Protein AF-A0A0K0D3W1-F1 (afdb_monomer_lite)

Organism: Angiostrongylus cantonensis (NCBI:txid6313)

InterPro domains:
  IPR000494 Receptor L-domain [PF01030] (122-183)
  IPR036941 Receptor L-domain superfamily [G3DSA:3.80.20.20] (97-188)

Sequence (188 aa):
MHDIMKSKPRSIGNGHPRVEFHAFNQCSAPKPLTSLDDVVGCESVFGDIVLRGSTLLPPNKPLKPFNHIGCVVVKNSTVENIDFLSNMKAHMNPPWFCKNEKVCMGGIVIPDYISSTIAGYQCAIIKGDVIIENWKGNTRALQHLKSIRKIIGVLRVLNNLDLVNLDFLAGLQEIDAGTTEQRKQYTV

Secondary structure (DSSP, 8-state):
------------TTS--------TTEEEPPSS--BGGGGTT-SEEES-EEEEESPPBPPSSPPPPEEEES-EEEEEE-----GGGGGEEEEE--TTTSS--EEEEEEE--HHHIIIIIITTTEEEEEEEEEEES--S-HHHHGGGGG--EEES-EEEES-TT----GGGTT--EEE---HHHHTTS--

pLDDT: mean 82.8, std 15.65, range [36.44, 97.75]

Foldseek 3Di:
DDQDFDWDFDDDPPDDTDTDTDGPQEAEADVAQQEPQSNASHQEYEEEHEAEEEAYDYHPDDHAQHEYEAYDHYDNYPHPDPCVCVSDPYYDDDPPHYDPADEFEADEDDLCCLVVTQQVRLHAEYEEEHADAPDPDDCVSLLSCLSHAEYQAHYHHYHDPPCPDDVSNVNYNYYRNDDPVSNVVRDD

Structure (mmCIF, N/CA/C/O backbone):
data_AF-A0A0K0D3W1-F1
#
_entry.id   AF-A0A0K0D3W1-F1
#
loop_
_atom_site.group_PDB
_atom_site.id
_atom_site.type_symbol
_atom_site.label_atom_id
_atom_site.label_alt_id
_atom_site.l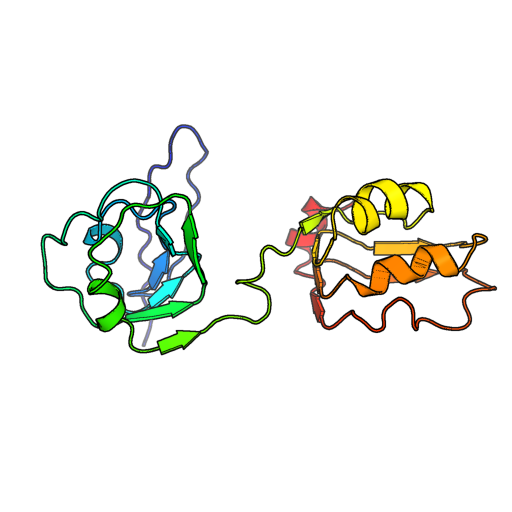abel_comp_id
_atom_site.label_asym_id
_atom_site.label_entity_id
_atom_site.label_seq_id
_atom_site.pdbx_PDB_ins_code
_atom_site.Cartn_x
_atom_site.Cartn_y
_atom_site.Cartn_z
_atom_site.occupancy
_atom_site.B_iso_or_equiv
_atom_site.auth_seq_id
_atom_site.auth_comp_id
_atom_site.auth_asym_id
_atom_site.auth_atom_id
_atom_site.pdbx_PDB_model_num
ATOM 1 N N . MET A 1 1 ? -33.192 -15.047 -0.079 1.00 40.16 1 MET A N 1
ATOM 2 C CA . MET A 1 1 ? -33.125 -13.972 0.932 1.00 40.16 1 MET A CA 1
ATOM 3 C C . MET A 1 1 ? -32.648 -12.728 0.203 1.00 40.16 1 MET A C 1
ATOM 5 O O . MET A 1 1 ? -31.569 -12.779 -0.364 1.00 40.16 1 MET A O 1
ATOM 9 N N . HIS A 1 2 ? -33.487 -11.701 0.077 1.00 43.31 2 HIS A N 1
ATOM 10 C CA . HIS A 1 2 ? -33.109 -10.440 -0.567 1.00 43.31 2 HIS A CA 1
ATOM 11 C C . HIS A 1 2 ? -32.625 -9.489 0.532 1.00 43.31 2 HIS A C 1
ATOM 13 O O . HIS A 1 2 ? -33.440 -9.028 1.329 1.00 43.31 2 HIS A O 1
ATOM 19 N N . ASP A 1 3 ? -31.318 -9.239 0.608 1.00 49.25 3 ASP A N 1
ATOM 20 C CA . ASP A 1 3 ? -30.763 -8.265 1.548 1.00 49.25 3 ASP A CA 1
ATOM 21 C C . ASP A 1 3 ? -31.088 -6.845 1.076 1.00 49.25 3 ASP A C 1
ATOM 23 O O . ASP A 1 3 ? -30.651 -6.387 0.020 1.00 49.25 3 ASP A O 1
ATOM 27 N N . ILE A 1 4 ? -31.906 -6.147 1.860 1.00 54.03 4 ILE A N 1
ATOM 28 C CA . ILE A 1 4 ? -32.355 -4.781 1.579 1.00 54.03 4 ILE A CA 1
ATOM 29 C C . ILE A 1 4 ? -31.235 -3.805 1.963 1.00 54.03 4 ILE A C 1
ATOM 31 O O . ILE A 1 4 ? -31.070 -3.477 3.132 1.00 54.03 4 ILE A O 1
ATOM 35 N N . MET A 1 5 ? -30.465 -3.292 1.005 1.00 44.44 5 MET A N 1
ATOM 36 C CA . MET A 1 5 ? -29.458 -2.264 1.302 1.00 44.44 5 MET A CA 1
ATOM 37 C C . MET A 1 5 ? -30.121 -1.010 1.905 1.00 44.44 5 MET A C 1
ATOM 39 O O . MET A 1 5 ? -30.977 -0.388 1.277 1.00 44.44 5 MET A O 1
ATOM 43 N N . LYS A 1 6 ? -29.732 -0.623 3.128 1.00 54.34 6 LYS A N 1
ATOM 44 C CA . LYS A 1 6 ? -30.178 0.621 3.780 1.00 54.34 6 LYS A CA 1
ATOM 45 C C . LYS A 1 6 ? -29.082 1.678 3.675 1.00 54.34 6 LYS A C 1
ATOM 47 O O . LYS A 1 6 ? -28.026 1.535 4.278 1.00 54.34 6 LYS A O 1
ATOM 52 N N . SER A 1 7 ? -29.346 2.769 2.962 1.00 48.06 7 SER A N 1
ATOM 53 C CA . SER A 1 7 ? -28.456 3.934 2.929 1.00 48.06 7 SER A CA 1
ATOM 54 C C . SER A 1 7 ? -28.680 4.814 4.162 1.00 48.06 7 SER A C 1
ATOM 56 O O . SER A 1 7 ? -29.806 5.257 4.400 1.00 48.06 7 SER A O 1
ATOM 58 N N . LYS A 1 8 ? -27.623 5.118 4.924 1.00 56.22 8 LYS A N 1
ATOM 59 C CA . LYS A 1 8 ? -27.659 6.136 5.986 1.00 56.22 8 LYS A CA 1
ATOM 60 C C . LYS A 1 8 ? -26.835 7.348 5.535 1.00 56.22 8 LYS A C 1
ATOM 62 O O . LYS A 1 8 ? -25.624 7.212 5.377 1.00 56.22 8 LYS A O 1
ATOM 67 N N . PRO A 1 9 ? -27.445 8.523 5.310 1.00 47.97 9 PRO A N 1
ATOM 68 C CA . PRO A 1 9 ? -26.688 9.714 4.947 1.00 47.97 9 PRO A CA 1
ATOM 69 C C . PRO A 1 9 ? -25.829 10.164 6.136 1.00 47.97 9 PRO A C 1
ATOM 71 O O . PRO A 1 9 ? -26.343 10.372 7.237 1.00 47.97 9 PRO A O 1
ATOM 74 N N . ARG A 1 10 ? -24.517 10.317 5.919 1.00 52.88 10 ARG A N 1
ATOM 75 C CA . ARG A 1 10 ? -23.593 10.930 6.884 1.00 52.88 10 ARG A CA 1
ATOM 76 C C . ARG A 1 10 ? -23.171 12.291 6.334 1.00 52.88 10 ARG A C 1
ATOM 78 O O . ARG A 1 10 ? -22.594 12.372 5.254 1.00 52.88 10 ARG A O 1
ATOM 85 N N . SER A 1 11 ? -23.490 13.356 7.065 1.00 42.88 11 SER A N 1
ATOM 86 C CA . SER A 1 11 ? -22.993 14.701 6.772 1.00 42.88 11 SER A CA 1
ATOM 87 C C . SER A 1 11 ? -21.549 14.791 7.257 1.00 42.88 11 SER A C 1
ATOM 89 O O . SER A 1 11 ? -21.293 14.756 8.459 1.00 42.88 11 SER A O 1
ATOM 91 N N . ILE A 1 12 ? -20.604 14.852 6.322 1.00 43.88 12 ILE A N 1
ATOM 92 C CA . ILE A 1 12 ? -19.213 15.222 6.591 1.00 43.88 12 ILE A CA 1
ATOM 93 C C . ILE A 1 12 ? -19.042 16.601 5.951 1.00 43.88 12 ILE A C 1
ATOM 95 O O . ILE A 1 12 ? -19.390 16.776 4.785 1.00 43.88 12 ILE A O 1
ATOM 99 N N . GLY A 1 13 ? -18.608 17.588 6.739 1.00 43.91 13 GLY A N 1
ATOM 100 C CA . GLY A 1 13 ? -18.667 19.017 6.408 1.00 43.91 13 GLY A CA 1
ATOM 101 C C . GLY A 1 13 ? -18.289 19.385 4.964 1.00 43.91 13 GLY A C 1
ATOM 102 O O . GLY A 1 13 ? -17.299 18.897 4.431 1.00 43.91 13 GLY A O 1
ATOM 103 N N . ASN A 1 14 ? -19.101 20.265 4.363 1.00 42.78 14 ASN A N 1
ATOM 104 C CA . ASN A 1 14 ? -18.910 20.983 3.090 1.00 42.78 14 ASN A CA 1
ATOM 105 C C . ASN A 1 14 ? -18.308 20.197 1.905 1.00 42.78 14 ASN A C 1
ATOM 107 O O . ASN A 1 14 ? -17.641 20.776 1.050 1.00 42.78 14 ASN A O 1
ATOM 111 N N . GLY A 1 15 ? -18.582 18.896 1.808 1.00 45.06 15 GLY A N 1
ATOM 112 C CA . GLY A 1 15 ? -18.260 18.066 0.647 1.00 45.06 15 GLY A CA 1
ATOM 113 C C . GLY A 1 15 ? -19.506 17.360 0.124 1.00 45.06 15 GLY A C 1
ATOM 114 O O . GLY A 1 15 ? -20.407 17.039 0.896 1.00 45.06 15 GLY A O 1
ATOM 115 N N . HIS A 1 16 ? -19.577 17.135 -1.192 1.00 36.44 16 HIS A N 1
ATOM 116 C CA . HIS A 1 16 ? -20.673 16.393 -1.823 1.00 36.44 16 HIS A CA 1
ATOM 117 C C . HIS A 1 16 ? -21.002 15.097 -1.056 1.00 36.44 16 HIS A C 1
ATOM 119 O O . HIS A 1 16 ? -20.075 14.361 -0.699 1.00 36.44 16 HIS A O 1
ATOM 125 N N . PRO A 1 17 ? -22.293 14.791 -0.821 1.00 42.69 17 PRO A N 1
ATOM 126 C CA . PRO A 1 17 ? -22.693 13.595 -0.094 1.00 42.69 17 PRO A CA 1
ATOM 127 C C . PRO A 1 17 ? -22.217 12.350 -0.847 1.00 42.69 17 PRO A C 1
ATOM 129 O O . PRO A 1 17 ? -22.712 12.027 -1.926 1.00 42.69 17 PRO A O 1
ATOM 132 N N . ARG A 1 18 ? -21.235 11.644 -0.281 1.00 44.69 18 ARG A N 1
ATOM 133 C CA . ARG A 1 18 ? -20.882 10.296 -0.729 1.00 44.69 18 ARG A CA 1
ATOM 134 C C . ARG A 1 18 ? -21.902 9.328 -0.146 1.00 44.69 18 ARG A C 1
ATOM 136 O O . ARG A 1 18 ? -22.064 9.249 1.069 1.00 44.69 18 ARG A O 1
ATOM 143 N N . VAL A 1 19 ? -22.589 8.600 -1.020 1.00 48.78 19 VAL A N 1
ATOM 144 C CA . VAL A 1 19 ? -23.423 7.465 -0.621 1.00 48.78 19 VAL A CA 1
ATOM 145 C C . VAL A 1 19 ? -22.482 6.292 -0.372 1.00 48.78 19 VAL A C 1
ATOM 147 O O . VAL A 1 19 ? -21.923 5.734 -1.313 1.00 48.78 19 VAL A O 1
ATOM 150 N N . GLU A 1 20 ? -22.252 5.954 0.893 1.00 55.09 20 GLU A N 1
ATOM 151 C CA . GLU A 1 20 ? -21.557 4.718 1.244 1.00 55.09 20 GLU A CA 1
ATOM 152 C C . GLU A 1 20 ? -22.576 3.574 1.277 1.00 55.09 20 GLU A C 1
ATOM 154 O O . GLU A 1 20 ? -23.553 3.612 2.030 1.00 55.09 20 GLU A O 1
ATOM 159 N N . PHE A 1 21 ? -22.362 2.566 0.432 1.00 49.97 21 PHE A N 1
ATOM 160 C CA . PHE A 1 21 ? -23.128 1.326 0.461 1.00 49.97 21 PHE A CA 1
ATOM 161 C C . PHE A 1 21 ? -22.446 0.370 1.433 1.00 49.97 21 PHE A C 1
ATOM 163 O O . PHE A 1 21 ? -21.379 -0.161 1.139 1.00 49.97 21 PHE A O 1
ATOM 170 N N . HIS A 1 22 ? -23.070 0.164 2.587 1.00 60.16 22 HIS A N 1
ATOM 171 C CA . HIS A 1 22 ? -22.639 -0.818 3.576 1.00 60.16 22 HIS A CA 1
ATOM 172 C C . HIS A 1 22 ? -23.643 -1.963 3.593 1.00 60.16 22 HIS A C 1
ATOM 174 O O . HIS A 1 22 ? -24.854 -1.721 3.561 1.00 60.16 22 HIS A O 1
ATOM 180 N N . ALA A 1 23 ? -23.167 -3.209 3.640 1.00 72.88 23 ALA A N 1
ATOM 181 C CA . ALA A 1 23 ? -24.067 -4.322 3.931 1.00 72.88 23 ALA A CA 1
ATOM 182 C C . ALA A 1 23 ? -24.662 -4.144 5.343 1.00 72.88 23 ALA A C 1
ATOM 184 O O . ALA A 1 23 ? -24.128 -3.389 6.164 1.00 72.88 23 ALA A O 1
ATOM 185 N N . PHE A 1 24 ? -25.783 -4.812 5.638 1.00 74.50 24 PHE A N 1
ATOM 186 C CA . PHE A 1 24 ? -26.394 -4.744 6.969 1.00 74.50 24 PHE A CA 1
ATOM 187 C C . PHE A 1 24 ? -25.345 -4.992 8.068 1.00 74.50 24 PHE A C 1
ATOM 189 O O . PHE A 1 24 ? -24.544 -5.917 7.974 1.00 74.50 24 PHE A O 1
ATOM 196 N N . ASN A 1 25 ? -25.356 -4.139 9.097 1.00 81.94 25 ASN A N 1
ATOM 197 C CA . ASN A 1 25 ? -24.464 -4.183 10.266 1.00 81.94 25 ASN A CA 1
ATOM 198 C C . ASN A 1 25 ? -22.967 -3.924 9.996 1.00 81.94 25 ASN A C 1
ATOM 200 O O . ASN A 1 25 ? -22.140 -4.154 10.884 1.00 81.94 25 ASN A O 1
ATOM 204 N N . GLN A 1 26 ? -22.608 -3.413 8.816 1.00 86.25 26 GLN A N 1
ATOM 205 C CA . GLN A 1 26 ? -21.262 -2.920 8.533 1.00 86.25 26 GLN A CA 1
ATOM 206 C C . GLN A 1 26 ? -21.169 -1.413 8.784 1.00 86.25 26 GLN A C 1
ATOM 208 O O . GLN A 1 26 ? -22.076 -0.651 8.445 1.00 86.25 26 GLN A O 1
ATOM 213 N N . CYS A 1 27 ? -20.063 -0.990 9.387 1.00 89.69 27 CYS A N 1
ATOM 214 C CA . CYS A 1 27 ? -19.816 0.398 9.748 1.00 89.69 27 CYS A CA 1
ATOM 215 C C . CYS A 1 27 ? -18.427 0.843 9.296 1.00 89.69 27 CYS A C 1
ATOM 217 O O . CYS A 1 27 ? -17.453 0.109 9.451 1.00 89.69 27 CYS A O 1
ATOM 219 N N . SER A 1 28 ? -18.311 2.080 8.819 1.00 86.69 28 SER A N 1
ATOM 220 C CA . SER A 1 28 ? -17.015 2.741 8.629 1.00 86.69 28 SER A CA 1
ATOM 221 C C . SER A 1 28 ? -16.459 3.218 9.973 1.00 86.69 28 SER A C 1
ATOM 223 O O . SER A 1 28 ? -17.153 3.921 10.715 1.00 86.69 28 SER A O 1
ATOM 225 N N . ALA A 1 29 ? -15.193 2.906 10.259 1.00 86.94 29 ALA A N 1
ATOM 226 C CA . ALA A 1 29 ? -14.469 3.435 11.407 1.00 86.94 29 ALA A CA 1
ATOM 227 C C . ALA A 1 29 ? -14.383 4.973 11.302 1.00 86.94 29 ALA A C 1
ATOM 229 O O . ALA A 1 29 ? -13.878 5.495 10.300 1.00 86.94 29 ALA A O 1
ATOM 230 N N . PRO A 1 30 ? -14.884 5.729 12.294 1.00 82.75 30 PRO A N 1
ATOM 231 C CA . PRO A 1 30 ? -14.744 7.182 12.312 1.00 82.75 30 PRO A CA 1
ATOM 232 C C . PRO A 1 30 ? -13.271 7.586 12.486 1.00 82.75 30 PRO A C 1
ATOM 234 O O . PRO A 1 30 ? -12.494 6.915 13.168 1.00 82.75 30 PRO A O 1
ATOM 237 N N . LYS A 1 31 ? -12.881 8.706 11.867 1.00 80.38 31 LYS A N 1
ATOM 238 C CA . LYS A 1 31 ? -11.504 9.217 11.891 1.00 80.38 31 LYS A CA 1
ATOM 239 C C . LYS A 1 31 ? -11.468 10.690 12.335 1.00 80.38 31 LYS A C 1
ATOM 241 O O . LYS A 1 31 ? -11.921 11.537 11.566 1.00 80.38 31 LYS A O 1
ATOM 246 N N . PRO A 1 32 ? -10.863 11.024 13.495 1.00 82.88 32 PRO A N 1
ATOM 247 C CA . PRO A 1 32 ? -10.450 10.110 14.569 1.00 82.88 32 PRO A CA 1
ATOM 248 C C . PRO A 1 32 ? -11.662 9.507 15.301 1.00 82.88 32 PRO A C 1
ATOM 250 O O . PRO A 1 32 ? -12.748 10.081 15.268 1.00 82.88 32 PRO A O 1
ATOM 253 N N . LEU A 1 33 ? -11.472 8.371 15.975 1.00 87.06 33 LEU A N 1
ATOM 254 C CA . LEU A 1 33 ? -12.491 7.811 16.863 1.00 87.06 33 LEU A CA 1
ATOM 255 C C . LEU A 1 33 ? -12.520 8.664 18.136 1.00 87.06 33 LEU A C 1
ATOM 257 O O . LEU A 1 33 ? -11.563 8.651 18.907 1.00 87.06 33 LEU A O 1
ATOM 261 N N . THR A 1 34 ? -13.590 9.436 18.324 1.00 84.62 34 THR A N 1
ATOM 262 C CA . THR A 1 34 ? -13.777 10.306 19.500 1.00 84.62 34 THR A CA 1
ATOM 263 C C . THR A 1 34 ? -14.835 9.774 20.465 1.00 84.62 34 THR A C 1
ATOM 265 O O . THR A 1 34 ? -14.790 10.087 21.653 1.00 84.62 34 THR A O 1
ATOM 268 N N . SER A 1 35 ? -15.762 8.944 19.979 1.00 89.00 35 SER A N 1
ATOM 269 C CA . SER A 1 35 ? -16.818 8.314 20.772 1.00 89.00 35 SER A CA 1
ATOM 270 C C . SER A 1 35 ? -17.020 6.862 20.359 1.00 89.00 35 SER A C 1
ATOM 272 O O . SER A 1 35 ? -17.028 6.538 19.172 1.00 89.00 35 SER A O 1
ATOM 274 N N . LEU A 1 36 ? -17.238 5.986 21.340 1.00 89.88 36 LEU A N 1
ATOM 275 C CA . LEU A 1 36 ? -17.574 4.584 21.090 1.00 89.88 36 LEU A CA 1
ATOM 276 C C . LEU A 1 36 ? -19.012 4.391 20.589 1.00 89.88 36 LEU A C 1
ATOM 278 O O . LEU A 1 36 ? -19.332 3.326 20.064 1.00 89.88 36 LEU A O 1
ATOM 282 N N . ASP A 1 37 ? -19.855 5.424 20.654 1.00 90.56 37 ASP A N 1
ATOM 283 C CA . ASP A 1 37 ? -21.209 5.388 20.088 1.00 90.56 37 ASP A CA 1
ATOM 284 C C . ASP A 1 37 ? -21.211 5.171 18.568 1.00 90.56 37 ASP A C 1
ATOM 286 O O . ASP A 1 37 ? -22.156 4.598 18.026 1.00 90.56 37 ASP A O 1
ATOM 290 N N . ASP A 1 38 ? -20.137 5.568 17.879 1.00 86.50 38 ASP A N 1
ATOM 291 C CA . ASP A 1 38 ? -19.989 5.384 16.433 1.00 86.50 38 ASP A CA 1
ATOM 292 C C . ASP A 1 38 ? -19.869 3.911 16.012 1.00 86.50 38 ASP A C 1
ATOM 294 O O . ASP A 1 38 ? -20.093 3.590 14.844 1.00 86.50 38 ASP A O 1
ATOM 298 N N . VAL A 1 39 ? -19.517 3.018 16.942 1.00 90.25 39 VAL A N 1
ATOM 299 C CA . VAL A 1 39 ? -19.381 1.574 16.693 1.00 90.25 39 VAL A CA 1
ATOM 300 C C . VAL A 1 39 ? -20.473 0.746 17.384 1.00 90.25 39 VAL A C 1
ATOM 302 O O . VAL A 1 39 ? -20.494 -0.483 17.280 1.00 90.25 39 VAL A O 1
ATOM 305 N N . VAL A 1 40 ? -21.428 1.396 18.061 1.00 91.81 40 VAL A N 1
ATOM 306 C CA . VAL A 1 40 ? -22.552 0.712 18.712 1.00 91.81 40 VAL A CA 1
ATOM 307 C C . VAL A 1 40 ? -23.449 0.051 17.664 1.00 91.81 40 VAL A C 1
ATOM 309 O O . VAL A 1 40 ? -24.027 0.699 16.793 1.00 91.81 40 VAL A O 1
ATOM 312 N N . GLY A 1 41 ? -23.620 -1.267 17.799 1.00 91.06 41 GLY A N 1
ATOM 313 C CA . GLY A 1 41 ? -24.485 -2.076 16.935 1.00 91.06 41 GLY A CA 1
ATOM 314 C C . GLY A 1 41 ? -23.821 -2.593 15.657 1.00 91.06 41 GLY A C 1
ATOM 315 O O . GLY A 1 41 ? -24.474 -3.320 14.913 1.00 91.06 41 GLY A O 1
ATOM 316 N N . CYS A 1 42 ? -22.549 -2.268 15.424 1.00 92.88 42 CYS A N 1
ATOM 317 C CA . CYS A 1 42 ? -21.782 -2.776 14.292 1.00 92.88 42 CYS A CA 1
ATOM 318 C C . CYS A 1 42 ? -21.371 -4.233 14.531 1.00 92.88 42 CYS A C 1
ATOM 320 O O . CYS A 1 42 ? -20.863 -4.573 15.596 1.00 92.88 42 CYS A O 1
ATOM 322 N N . GLU A 1 43 ? -21.562 -5.093 13.534 1.00 94.88 43 GLU A N 1
ATOM 323 C CA . GLU A 1 43 ? -21.006 -6.453 13.531 1.00 94.88 43 GLU A CA 1
ATOM 324 C C . GLU A 1 43 ? -19.635 -6.482 12.859 1.00 94.88 43 GLU A C 1
ATOM 326 O O . GLU A 1 43 ? -18.801 -7.328 13.178 1.00 94.88 43 GLU A O 1
ATOM 331 N N . SER A 1 44 ? -19.384 -5.558 11.929 1.00 93.25 44 SER A N 1
ATOM 332 C CA . SER A 1 44 ? -18.080 -5.368 11.294 1.00 93.25 44 SER A CA 1
ATOM 333 C C . SER A 1 44 ? -17.755 -3.885 11.143 1.00 93.25 44 SER A C 1
ATOM 335 O O . SER A 1 44 ? -18.596 -3.098 10.708 1.00 93.25 44 SER A O 1
ATOM 337 N N . VAL A 1 45 ? -16.529 -3.511 11.497 1.00 92.25 45 VAL A N 1
ATOM 338 C CA . VAL A 1 45 ? -15.999 -2.150 11.409 1.00 92.25 45 VAL A CA 1
ATOM 339 C C . VAL A 1 45 ? -14.867 -2.130 10.383 1.00 92.25 45 VAL A C 1
ATOM 341 O O . VAL A 1 45 ? -13.909 -2.894 10.501 1.00 92.25 45 VAL A O 1
ATOM 344 N N . PHE A 1 46 ? -14.978 -1.259 9.381 1.00 89.31 46 PHE A N 1
ATOM 345 C CA . PHE A 1 46 ? -14.038 -1.145 8.266 1.00 89.31 46 PHE A CA 1
ATOM 346 C C . PHE A 1 46 ? -13.256 0.165 8.311 1.00 89.31 46 PHE A C 1
ATOM 348 O O . PHE A 1 46 ? -13.829 1.238 8.497 1.00 89.31 46 PHE A O 1
ATOM 355 N N . GLY A 1 47 ? -11.957 0.089 8.038 1.00 84.88 47 GLY A N 1
ATOM 356 C CA . GLY A 1 47 ? -11.056 1.238 8.022 1.00 84.88 47 GLY A CA 1
ATOM 357 C C . GLY A 1 47 ? -10.332 1.444 9.350 1.00 84.88 47 GLY A C 1
ATOM 358 O O . GLY A 1 47 ? -10.550 0.719 10.311 1.00 84.88 47 GLY A O 1
ATOM 359 N N . ASP A 1 48 ? -9.429 2.425 9.394 1.00 86.75 48 ASP A N 1
ATOM 360 C CA . ASP A 1 48 ? -8.566 2.603 10.567 1.00 86.75 48 ASP A CA 1
ATOM 361 C C . ASP A 1 48 ? -9.304 3.235 11.742 1.00 86.75 48 ASP A C 1
ATOM 363 O O . ASP A 1 48 ? -9.827 4.348 11.633 1.00 86.75 48 ASP A O 1
ATOM 367 N N . ILE A 1 49 ? -9.226 2.576 12.891 1.00 88.94 49 ILE A N 1
ATOM 368 C CA . ILE A 1 49 ? -9.536 3.161 14.187 1.00 88.94 49 ILE A CA 1
ATOM 369 C C . ILE A 1 49 ? -8.335 4.009 14.604 1.00 88.94 49 ILE A C 1
ATOM 371 O O . ILE A 1 49 ? -7.306 3.494 15.040 1.00 88.94 49 ILE A O 1
ATOM 375 N N . VAL A 1 50 ? -8.454 5.327 14.452 1.00 87.62 50 VAL A N 1
ATOM 376 C CA . VAL A 1 50 ? -7.401 6.266 14.858 1.00 87.62 50 VAL A CA 1
ATOM 377 C C . VAL A 1 50 ? -7.721 6.827 16.238 1.00 87.62 50 VAL A C 1
ATOM 379 O O . VAL A 1 50 ? -8.638 7.637 16.373 1.00 87.62 50 VAL A O 1
ATOM 382 N N . LEU A 1 51 ? -6.934 6.435 17.239 1.00 88.56 51 LEU A N 1
ATOM 383 C CA . LEU A 1 51 ? -6.989 6.985 18.592 1.00 88.56 51 LEU A CA 1
ATOM 384 C C . LEU A 1 51 ? -6.051 8.191 18.673 1.00 88.56 51 LEU A C 1
ATOM 386 O O . LEU A 1 51 ? -4.837 8.058 18.490 1.00 88.56 51 LEU A O 1
ATOM 390 N N . ARG A 1 52 ? -6.614 9.381 18.904 1.00 84.75 52 ARG A N 1
ATOM 391 C CA . ARG A 1 52 ? -5.864 10.641 18.965 1.00 84.75 52 ARG A CA 1
ATOM 392 C C . ARG A 1 52 ? -6.412 11.541 20.066 1.00 84.75 52 ARG A C 1
ATOM 394 O O . ARG A 1 52 ? -7.617 11.739 20.139 1.00 84.75 52 ARG A O 1
ATOM 401 N N . GLY A 1 53 ? -5.520 12.159 20.840 1.00 85.12 53 GLY A N 1
ATOM 402 C CA . GLY A 1 53 ? -5.903 13.080 21.911 1.00 85.12 53 GLY A CA 1
ATOM 403 C C . GLY A 1 53 ? -6.323 12.361 23.195 1.00 85.12 53 GLY A C 1
ATOM 404 O O . GLY A 1 53 ? -5.695 11.370 23.575 1.00 85.12 53 GLY A O 1
ATOM 405 N N . SER A 1 54 ? -7.342 12.905 23.862 1.00 78.44 54 SER A N 1
ATOM 406 C CA . SER A 1 54 ? -7.835 12.473 25.175 1.00 78.44 54 SER A CA 1
ATOM 407 C C . SER A 1 54 ? -8.608 11.149 25.142 1.00 78.44 54 SER A C 1
ATOM 409 O O . SER A 1 54 ? -8.896 10.608 24.077 1.00 78.44 54 SER A O 1
ATOM 411 N N . THR A 1 55 ? -8.953 10.647 26.331 1.00 73.88 55 THR A N 1
ATOM 412 C CA . THR A 1 55 ? -9.714 9.412 26.562 1.00 73.88 55 THR A CA 1
ATOM 413 C C . THR A 1 55 ? -10.995 9.345 25.732 1.00 73.88 55 THR A C 1
ATOM 415 O O . THR A 1 55 ? -11.736 10.324 25.632 1.00 73.88 55 THR A O 1
ATOM 418 N N . LEU A 1 56 ? -11.253 8.170 25.151 1.00 82.31 56 LEU A N 1
ATOM 419 C CA . LEU A 1 56 ? -12.500 7.869 24.456 1.00 82.31 56 LEU A CA 1
ATOM 420 C C . LEU A 1 56 ? -13.677 7.993 25.420 1.00 82.31 56 LEU A C 1
ATOM 422 O O . LEU A 1 56 ? -13.629 7.462 26.531 1.00 82.31 56 LEU A O 1
ATOM 426 N N . LEU A 1 57 ? -14.748 8.650 24.982 1.00 83.25 57 LEU A N 1
ATOM 427 C CA . LEU A 1 57 ? -15.982 8.649 25.756 1.00 83.25 57 LEU A CA 1
ATOM 428 C C . LEU A 1 57 ? -16.553 7.221 25.803 1.00 83.25 57 LEU A C 1
ATOM 430 O O . LEU A 1 57 ? -16.610 6.560 24.755 1.00 83.25 57 LEU A O 1
ATOM 434 N N . PRO A 1 58 ? -16.967 6.734 26.989 1.00 83.19 58 PRO A N 1
ATOM 435 C CA . PRO A 1 58 ? -17.613 5.436 27.101 1.00 83.19 58 PRO A CA 1
ATOM 436 C C . PRO A 1 58 ? -18.905 5.436 26.273 1.00 83.19 58 PRO A C 1
ATOM 438 O O . PRO A 1 58 ? -19.550 6.480 26.139 1.00 83.19 58 PRO A O 1
ATOM 441 N N . PRO A 1 59 ? -19.298 4.287 25.706 1.00 88.06 59 PRO A N 1
ATOM 442 C CA . PRO A 1 59 ? -20.489 4.223 24.882 1.00 88.06 59 PRO A CA 1
ATOM 443 C C . PRO A 1 59 ? -21.737 4.360 25.761 1.00 88.06 59 PRO A C 1
ATOM 445 O O . PRO A 1 59 ? -21.790 3.864 26.887 1.00 88.06 59 PRO A O 1
ATOM 448 N N . ASN A 1 60 ? -22.784 4.976 25.222 1.00 89.12 60 ASN A N 1
ATOM 449 C CA . ASN A 1 60 ? -24.078 5.104 25.891 1.00 89.12 60 ASN A CA 1
ATOM 450 C C . ASN A 1 60 ? -24.833 3.764 26.008 1.00 89.12 60 ASN A C 1
ATOM 452 O O . ASN A 1 60 ? -25.827 3.662 26.730 1.00 89.12 60 ASN A O 1
ATOM 456 N N . LYS A 1 61 ? -24.366 2.735 25.291 1.00 91.19 61 LYS A N 1
ATOM 457 C CA . LYS A 1 61 ? -24.884 1.366 25.285 1.00 91.19 61 LYS A CA 1
ATOM 458 C C . LYS A 1 61 ? -23.725 0.369 25.267 1.00 91.19 61 LYS A C 1
ATOM 460 O O . LYS A 1 61 ? -22.692 0.666 24.672 1.00 91.19 61 LYS A O 1
ATOM 465 N N . PRO A 1 62 ? -23.893 -0.837 25.834 1.00 91.62 62 PRO A N 1
ATOM 466 C CA . PRO A 1 62 ? -22.879 -1.879 25.735 1.00 91.62 62 PRO A CA 1
ATOM 467 C C . PRO A 1 62 ? -22.499 -2.159 24.278 1.00 91.62 62 PRO A C 1
ATOM 469 O O . PRO A 1 62 ? -23.373 -2.308 23.415 1.00 91.62 62 PRO A O 1
ATOM 472 N N . LEU A 1 63 ? -21.197 -2.247 24.007 1.00 92.06 63 LEU A N 1
ATOM 473 C CA . LEU A 1 63 ? -20.710 -2.655 22.696 1.00 92.06 63 LEU A CA 1
ATOM 474 C C . LEU A 1 63 ? -21.032 -4.127 22.476 1.00 92.06 63 LEU A C 1
ATOM 476 O O . LEU A 1 63 ? -20.841 -4.968 23.352 1.00 92.06 63 LEU A O 1
ATOM 480 N N . LYS A 1 64 ? -21.537 -4.438 21.284 1.00 93.81 64 LYS A N 1
ATOM 481 C CA . LYS A 1 64 ? -21.627 -5.825 20.843 1.00 93.81 64 LYS A CA 1
ATOM 482 C C . LYS A 1 64 ? -20.251 -6.271 20.365 1.00 93.81 64 LYS A C 1
ATOM 484 O O . LYS A 1 64 ? -19.511 -5.443 19.839 1.00 93.81 64 LYS A O 1
ATOM 489 N N . PRO A 1 65 ? -19.928 -7.566 20.461 1.00 95.88 65 PRO A N 1
ATOM 490 C CA . PRO A 1 65 ? -18.701 -8.058 19.874 1.00 95.88 65 PRO A CA 1
ATOM 491 C C . PRO A 1 65 ? -18.698 -7.901 18.344 1.00 95.88 65 PRO A C 1
ATOM 493 O O . PRO A 1 65 ? -19.672 -8.301 17.699 1.00 95.88 65 PRO A O 1
ATOM 496 N N . PHE A 1 66 ? -17.611 -7.387 17.766 1.00 94.25 66 PHE A N 1
ATOM 497 C CA . PHE A 1 66 ? -17.522 -7.025 16.345 1.00 94.25 66 PHE A CA 1
ATOM 498 C C . PHE A 1 66 ? -16.215 -7.491 15.691 1.00 94.25 66 PHE A C 1
ATOM 500 O O . PHE A 1 66 ? -15.211 -7.718 16.363 1.00 94.25 66 PHE A O 1
ATOM 507 N N . ASN A 1 67 ? -16.222 -7.625 14.366 1.00 94.62 67 ASN A N 1
ATOM 508 C CA . ASN A 1 67 ? -15.017 -7.843 13.566 1.00 94.62 67 ASN A CA 1
ATOM 509 C C . ASN A 1 67 ? -14.434 -6.500 13.131 1.00 94.62 67 ASN A C 1
ATOM 511 O O . ASN A 1 67 ? -15.179 -5.583 12.793 1.00 94.62 67 ASN A O 1
ATOM 515 N N . HIS A 1 68 ? -13.116 -6.385 13.081 1.00 92.88 68 HIS A N 1
ATOM 516 C CA . HIS A 1 68 ? -12.450 -5.190 12.584 1.00 92.88 68 HIS A CA 1
ATOM 517 C C . HIS A 1 68 ? -11.543 -5.534 11.402 1.00 92.88 68 HIS A C 1
ATOM 519 O O . HIS A 1 68 ? -10.746 -6.472 11.471 1.00 92.88 68 HIS A O 1
ATOM 525 N N . ILE A 1 69 ? -11.698 -4.779 10.313 1.00 88.94 69 ILE A N 1
ATOM 526 C CA . ILE A 1 69 ? -10.906 -4.895 9.087 1.00 88.94 69 ILE A CA 1
ATOM 527 C C . ILE A 1 69 ? -10.268 -3.534 8.826 1.00 88.94 69 ILE A C 1
ATOM 529 O O . ILE A 1 69 ? -10.905 -2.611 8.314 1.00 88.94 69 ILE A O 1
ATOM 533 N N . GLY A 1 70 ? -9.001 -3.415 9.196 1.00 85.56 70 GLY A N 1
ATOM 534 C CA . GLY A 1 70 ? -8.285 -2.148 9.191 1.00 85.56 70 GLY A CA 1
ATOM 535 C C . GLY A 1 70 ? -7.300 -2.087 10.343 1.00 85.56 70 GLY A C 1
ATOM 536 O O . GLY A 1 70 ? -6.946 -3.109 10.930 1.00 85.56 70 GLY A O 1
ATOM 537 N N . CYS A 1 71 ? -6.854 -0.884 10.684 1.00 86.25 71 CYS A N 1
ATOM 538 C CA . CYS A 1 71 ? -5.747 -0.708 11.618 1.00 86.25 71 CYS A CA 1
ATOM 539 C C . CYS A 1 71 ? -6.177 0.039 12.857 1.00 86.25 71 CYS A C 1
ATOM 541 O O . CYS A 1 71 ? -6.872 1.046 12.776 1.00 86.25 71 CYS A O 1
ATOM 543 N N . VAL A 1 72 ? -5.707 -0.418 14.011 1.00 87.94 72 VAL A N 1
ATOM 544 C CA . VAL A 1 72 ? -5.797 0.371 15.236 1.00 87.94 72 VAL A CA 1
ATOM 545 C C . VAL A 1 72 ? -4.526 1.203 15.322 1.00 87.94 72 VAL A C 1
ATOM 547 O O . VAL A 1 72 ? -3.431 0.674 15.495 1.00 87.94 72 VAL A O 1
ATOM 550 N N . VAL A 1 73 ? -4.664 2.510 15.126 1.00 85.25 73 VAL A N 1
ATOM 551 C CA . VAL A 1 73 ? -3.547 3.448 15.033 1.00 85.25 73 VAL A CA 1
ATOM 552 C C . VAL A 1 73 ? -3.615 4.411 16.208 1.00 85.25 73 VAL A C 1
ATOM 554 O O . VAL A 1 73 ? -4.500 5.261 16.272 1.00 85.25 73 VAL A O 1
ATOM 557 N N . VAL A 1 74 ? -2.653 4.314 17.124 1.00 85.31 74 VAL A N 1
ATOM 558 C CA . VAL A 1 74 ? -2.543 5.210 18.283 1.00 85.31 74 VAL A CA 1
ATOM 559 C C . VAL A 1 74 ? -1.555 6.328 17.958 1.00 85.31 74 VAL A C 1
ATOM 561 O O . VAL A 1 74 ? -0.394 6.064 17.650 1.00 85.31 74 VAL A O 1
ATOM 564 N N . LYS A 1 75 ? -2.006 7.588 17.983 1.00 81.19 75 LYS A N 1
ATOM 565 C CA . LYS A 1 75 ? -1.177 8.766 17.667 1.00 81.19 75 LYS A CA 1
ATOM 566 C C . LYS A 1 75 ? -1.326 9.837 18.734 1.00 81.19 75 LYS A C 1
ATOM 568 O O . LYS A 1 75 ? -2.418 10.378 18.880 1.00 81.19 75 LYS A O 1
ATOM 573 N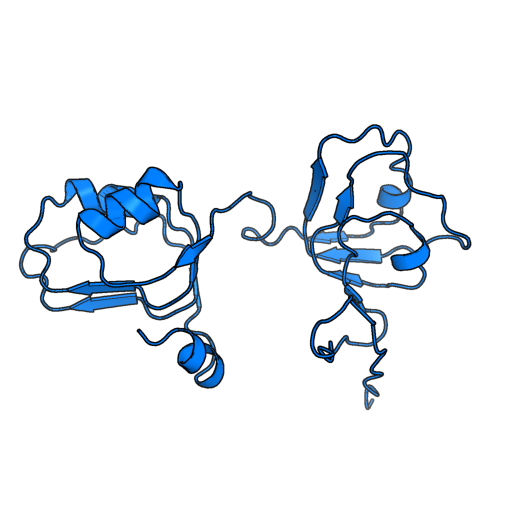 N . ASN A 1 76 ? -0.222 10.209 19.390 1.00 85.19 76 ASN A N 1
ATOM 574 C CA . ASN A 1 76 ? -0.159 11.304 20.372 1.00 85.19 76 ASN A CA 1
ATOM 575 C C . ASN A 1 76 ? -1.382 11.301 21.304 1.00 85.19 76 ASN A C 1
ATOM 577 O O . ASN A 1 76 ? -2.134 12.275 21.365 1.00 85.19 76 ASN A O 1
ATOM 581 N N . SER A 1 77 ? -1.649 10.149 21.914 1.00 82.88 77 SER A N 1
ATOM 582 C CA . SER A 1 77 ? -2.869 9.907 22.671 1.00 82.88 77 SER A CA 1
ATOM 583 C C . SER A 1 77 ? -2.546 9.677 24.139 1.00 82.88 77 SER A C 1
ATOM 585 O O . SER A 1 77 ? -1.534 9.060 24.460 1.00 82.88 77 SER A O 1
ATOM 587 N N . THR A 1 78 ? -3.426 10.171 25.005 1.00 85.62 78 THR A N 1
ATOM 588 C CA . THR A 1 78 ? -3.441 9.898 26.447 1.00 85.62 78 THR A CA 1
ATOM 589 C C . THR A 1 78 ? -4.623 8.997 26.812 1.00 85.62 78 THR A C 1
ATOM 591 O O . THR A 1 78 ? -5.127 9.067 27.926 1.00 85.62 78 THR A O 1
ATOM 594 N N . VAL A 1 79 ? -5.149 8.221 25.856 1.00 81.81 79 VAL A N 1
ATOM 595 C CA . VAL A 1 79 ? -6.263 7.300 26.107 1.00 81.81 79 VAL A CA 1
ATOM 596 C C . VAL A 1 79 ? -5.793 6.215 27.069 1.00 81.81 79 VAL A C 1
ATOM 598 O O . VAL A 1 79 ? -4.953 5.391 26.720 1.00 81.81 79 VAL A O 1
ATOM 601 N N . GLU A 1 80 ? -6.357 6.218 28.272 1.00 79.25 80 GLU A N 1
ATOM 602 C CA . GLU A 1 80 ? -6.056 5.224 29.309 1.00 79.25 80 GLU A CA 1
ATOM 603 C C . GLU A 1 80 ? -6.952 3.985 29.201 1.00 79.25 80 GLU A C 1
ATOM 605 O O . GLU A 1 80 ? -6.528 2.883 29.538 1.00 79.25 80 GLU A O 1
ATOM 610 N N . ASN A 1 81 ? -8.180 4.145 28.694 1.00 78.19 81 ASN A N 1
ATOM 611 C CA . ASN A 1 81 ? -9.139 3.053 28.562 1.00 78.19 81 ASN A CA 1
ATOM 612 C C . ASN A 1 81 ? -9.272 2.600 27.099 1.00 78.19 81 ASN A C 1
ATOM 614 O O . ASN A 1 81 ? -9.862 3.289 26.263 1.00 78.19 81 ASN A O 1
ATOM 618 N N . ILE A 1 82 ? -8.737 1.412 26.814 1.00 86.75 82 ILE A N 1
ATOM 619 C CA . ILE A 1 82 ? -8.864 0.703 25.533 1.00 86.75 82 ILE A CA 1
ATOM 620 C C . ILE A 1 82 ? -9.704 -0.576 25.666 1.00 86.75 82 ILE A C 1
ATOM 622 O O . ILE A 1 82 ? -9.654 -1.441 24.793 1.00 86.75 82 ILE A O 1
ATOM 626 N N . ASP A 1 83 ? -10.506 -0.697 26.728 1.00 86.75 83 ASP A N 1
ATOM 627 C CA . ASP A 1 83 ? -11.269 -1.911 27.049 1.00 86.75 83 ASP A CA 1
ATOM 628 C C . ASP A 1 83 ? -12.271 -2.262 25.955 1.00 86.75 83 ASP A C 1
ATOM 630 O O . ASP A 1 83 ? -12.627 -3.424 25.777 1.00 86.75 83 ASP A O 1
ATOM 634 N N . PHE A 1 84 ? -12.697 -1.286 25.154 1.00 87.50 84 PHE A N 1
ATOM 635 C CA . PHE A 1 84 ? -13.550 -1.544 24.000 1.00 87.50 84 PHE A CA 1
ATOM 636 C C . PHE A 1 84 ? -12.919 -2.535 23.008 1.00 87.50 84 PHE A C 1
ATOM 638 O O . PHE A 1 84 ? -13.656 -3.280 22.365 1.00 87.50 84 PHE A O 1
ATOM 645 N N . LEU A 1 85 ? -11.582 -2.605 22.922 1.00 89.06 85 LEU A N 1
ATOM 646 C CA . LEU A 1 85 ? -10.874 -3.577 22.083 1.00 89.06 85 LEU A CA 1
ATOM 647 C C . LEU A 1 85 ? -11.142 -5.022 22.519 1.00 89.06 85 LEU A C 1
ATOM 649 O O . LEU A 1 85 ? -11.074 -5.916 21.684 1.00 89.06 85 LEU A O 1
ATOM 653 N N . SER A 1 86 ? -11.531 -5.263 23.776 1.00 91.75 86 SER A N 1
ATOM 654 C CA . SER A 1 86 ? -11.966 -6.594 24.231 1.00 91.75 86 SER A CA 1
ATOM 655 C C . SER A 1 86 ? -13.250 -7.079 23.543 1.00 91.75 86 SER A C 1
ATOM 657 O O . SER A 1 86 ? -13.508 -8.278 23.491 1.00 91.75 86 SER A O 1
ATOM 659 N N . ASN A 1 87 ? -14.038 -6.167 22.959 1.00 93.19 87 ASN A N 1
ATOM 660 C CA . ASN A 1 87 ? -15.215 -6.507 22.156 1.00 93.19 87 ASN A CA 1
ATOM 661 C C . ASN A 1 87 ? -14.839 -6.880 20.709 1.00 93.19 87 ASN A C 1
ATOM 663 O O . ASN A 1 87 ? -15.702 -7.275 19.927 1.00 93.19 87 ASN A O 1
ATOM 667 N N . MET A 1 88 ? -13.566 -6.785 20.321 1.00 93.44 88 MET A N 1
ATOM 668 C CA . MET A 1 88 ? -13.110 -7.183 18.994 1.00 93.44 88 MET A CA 1
ATOM 669 C C . MET A 1 88 ? -12.968 -8.711 18.921 1.00 93.44 88 MET A C 1
ATOM 671 O O . MET A 1 88 ? -12.062 -9.294 19.509 1.00 93.44 88 MET A O 1
ATOM 675 N N . LYS A 1 89 ? -13.867 -9.371 18.183 1.00 94.19 89 LYS A N 1
ATOM 676 C CA . LYS A 1 89 ? -13.868 -10.834 17.983 1.00 94.19 89 LYS A CA 1
ATOM 677 C C . LYS A 1 89 ? -12.744 -11.299 17.076 1.00 94.19 89 LYS A C 1
ATOM 679 O O . LYS A 1 89 ? -12.087 -12.297 17.350 1.00 94.19 89 LYS A O 1
ATOM 684 N N . ALA A 1 90 ? -12.583 -10.599 15.962 1.00 88.88 90 ALA A N 1
ATOM 685 C CA . ALA A 1 90 ? -11.580 -10.891 14.961 1.00 88.88 90 ALA A CA 1
ATOM 686 C C . ALA A 1 90 ? -10.982 -9.580 14.479 1.00 88.88 90 ALA A C 1
ATOM 688 O O . ALA A 1 90 ? -11.700 -8.622 14.181 1.00 88.88 90 ALA A O 1
ATOM 689 N N . HIS A 1 91 ? -9.659 -9.567 14.393 1.00 86.19 91 HIS A N 1
ATOM 690 C CA . HIS A 1 91 ? -8.898 -8.465 13.841 1.00 86.19 91 HIS A CA 1
ATOM 691 C C . HIS A 1 91 ? -8.212 -8.948 12.575 1.00 86.19 91 HIS A C 1
ATOM 693 O O . HIS A 1 91 ? -7.260 -9.728 12.629 1.00 86.19 91 HIS A O 1
ATOM 699 N N . MET A 1 92 ? -8.713 -8.514 11.425 1.00 84.56 92 MET A N 1
ATOM 700 C CA . MET A 1 92 ? -8.057 -8.766 10.154 1.00 84.56 92 MET A CA 1
ATOM 701 C C . MET A 1 92 ? -7.242 -7.528 9.811 1.00 84.56 92 MET A C 1
ATOM 703 O O . MET A 1 92 ? -7.796 -6.467 9.539 1.00 84.56 92 MET A O 1
ATOM 707 N N . ASN A 1 93 ? -5.920 -7.685 9.817 1.00 72.00 93 ASN A N 1
ATOM 708 C CA . ASN A 1 93 ? -4.999 -6.742 9.200 1.00 72.00 93 ASN A CA 1
ATOM 709 C C . ASN A 1 93 ? -4.800 -7.179 7.750 1.00 72.00 93 ASN A C 1
ATOM 711 O O . ASN A 1 93 ? -4.028 -8.117 7.524 1.00 72.00 93 ASN A O 1
ATOM 715 N N . PRO A 1 94 ? -5.434 -6.539 6.751 1.00 66.25 94 PRO A N 1
ATOM 716 C CA . PRO A 1 94 ? -4.981 -6.736 5.389 1.00 66.25 94 PRO A CA 1
ATOM 717 C C . PRO A 1 94 ? -3.487 -6.365 5.344 1.00 66.25 94 PRO A C 1
ATOM 719 O O . PRO A 1 94 ? -3.113 -5.331 5.911 1.00 66.25 94 PRO A O 1
ATOM 722 N N . PRO A 1 95 ? -2.619 -7.170 4.704 1.00 57.69 95 PRO A N 1
ATOM 723 C CA . PRO A 1 95 ? -1.169 -6.941 4.688 1.00 57.69 95 PRO A 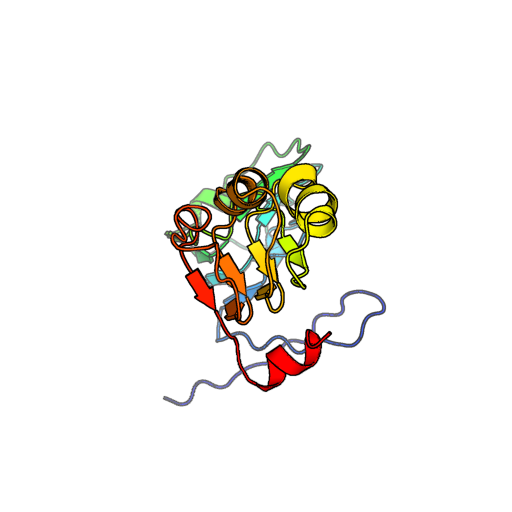CA 1
ATOM 724 C C . PRO A 1 95 ? -0.750 -5.527 4.246 1.00 57.69 95 PRO A C 1
ATOM 726 O O . PRO A 1 95 ? 0.320 -5.057 4.622 1.00 57.69 95 PRO A O 1
ATOM 729 N N . TRP A 1 96 ? -1.625 -4.860 3.491 1.00 60.59 96 TRP A N 1
ATOM 730 C CA . TRP A 1 96 ? -1.479 -3.536 2.889 1.00 60.59 96 TRP A CA 1
ATOM 731 C C . TRP A 1 96 ? -2.120 -2.388 3.693 1.00 60.59 96 TRP A C 1
ATOM 733 O O . TRP A 1 96 ? -1.962 -1.230 3.322 1.00 60.59 96 TRP A O 1
ATOM 743 N N . PHE A 1 97 ? -2.868 -2.663 4.769 1.00 61.97 97 PHE A N 1
ATOM 744 C CA . PHE A 1 97 ? -3.663 -1.628 5.452 1.00 61.97 97 PHE A CA 1
ATOM 745 C C . PHE A 1 97 ? -2.893 -0.927 6.584 1.00 61.97 97 PHE A C 1
ATOM 747 O O . PHE A 1 97 ? -3.092 0.264 6.802 1.00 61.97 97 PHE A O 1
ATOM 754 N N . CYS A 1 98 ? -1.999 -1.634 7.300 1.00 62.78 98 CYS A N 1
ATOM 755 C CA . CYS A 1 98 ? -1.487 -1.176 8.616 1.00 62.78 98 CYS A CA 1
ATOM 756 C C . CYS A 1 98 ? -0.031 -0.775 8.691 1.00 62.78 98 CYS A C 1
ATOM 758 O O . CYS A 1 98 ? 0.474 -0.425 9.760 1.00 62.78 98 CYS A O 1
ATOM 760 N N . LYS A 1 99 ? 0.649 -0.775 7.557 1.00 61.47 99 LYS A N 1
ATOM 761 C CA . LYS A 1 99 ? 1.918 -0.078 7.442 1.00 61.47 99 LYS A CA 1
ATOM 762 C C . LYS A 1 99 ? 1.597 1.341 6.981 1.00 61.47 99 LYS A C 1
ATOM 764 O O . LYS A 1 99 ? 0.655 1.542 6.223 1.00 61.47 99 LYS A O 1
ATOM 769 N N . ASN A 1 100 ? 2.364 2.331 7.441 1.00 65.31 100 ASN A N 1
ATOM 770 C CA . ASN A 1 100 ? 2.327 3.703 6.914 1.00 65.31 100 ASN A CA 1
ATOM 771 C C . ASN A 1 100 ? 2.870 3.723 5.472 1.00 65.31 100 ASN A C 1
ATOM 773 O O . ASN A 1 100 ? 3.797 4.471 5.164 1.00 65.31 100 ASN A O 1
ATOM 777 N N . GLU A 1 101 ? 2.359 2.836 4.622 1.00 75.00 101 GLU A N 1
ATOM 778 C CA . GLU A 1 101 ? 2.790 2.652 3.256 1.00 75.00 101 GLU A CA 1
ATOM 779 C C . GLU A 1 101 ? 2.501 3.944 2.532 1.00 75.00 101 GLU A C 1
ATOM 781 O O . GLU A 1 101 ? 1.368 4.417 2.423 1.00 75.00 101 GLU A O 1
ATOM 786 N N . LYS A 1 102 ? 3.589 4.580 2.122 1.00 87.38 102 LYS A N 1
ATOM 787 C CA . LYS A 1 102 ? 3.521 5.823 1.392 1.00 87.38 102 LYS A CA 1
ATOM 788 C C . LYS A 1 102 ? 2.948 5.480 0.029 1.00 87.38 102 LYS A C 1
ATOM 790 O O .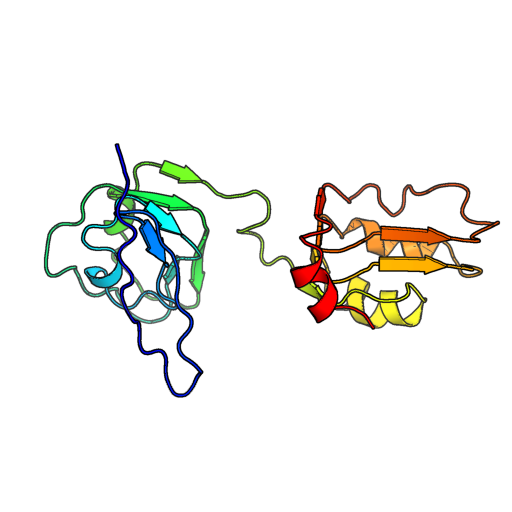 LYS A 1 102 ? 3.503 4.655 -0.701 1.00 87.38 102 LYS A O 1
ATOM 795 N N . VAL A 1 103 ? 1.789 6.072 -0.243 1.00 89.44 103 VAL A N 1
ATOM 796 C CA . VAL A 1 103 ? 1.118 5.979 -1.532 1.00 89.44 103 VAL A CA 1
ATOM 797 C C . VAL A 1 103 ? 1.665 7.088 -2.412 1.00 89.44 103 VAL A C 1
ATOM 799 O O . VAL A 1 103 ? 1.625 8.256 -2.022 1.00 89.44 103 VAL A O 1
ATOM 802 N N . CYS A 1 104 ? 2.149 6.732 -3.592 1.00 94.06 104 CYS A N 1
ATOM 803 C CA . CYS A 1 104 ? 2.612 7.687 -4.590 1.00 94.06 104 CYS A CA 1
ATOM 804 C C . CYS A 1 104 ? 1.776 7.585 -5.855 1.00 94.06 104 CYS A C 1
ATOM 806 O O . CYS A 1 104 ? 1.087 6.592 -6.081 1.00 94.06 104 CYS A O 1
ATOM 808 N N . MET A 1 105 ? 1.842 8.616 -6.688 1.00 94.56 105 MET A N 1
ATOM 809 C CA . MET A 1 105 ? 1.169 8.608 -7.980 1.00 94.56 105 MET A CA 1
ATOM 810 C C . MET A 1 105 ? 1.999 7.850 -9.015 1.00 94.56 105 MET A C 1
ATOM 812 O O . MET A 1 105 ? 3.231 7.904 -8.993 1.00 94.56 105 MET A O 1
ATOM 816 N N . GLY A 1 106 ? 1.311 7.138 -9.902 1.00 95.06 106 GLY A N 1
ATOM 817 C CA . GLY A 1 106 ? 1.888 6.510 -11.084 1.00 95.06 106 GLY A CA 1
ATOM 818 C C . GLY A 1 106 ? 2.405 7.539 -12.086 1.00 95.06 106 GLY A C 1
ATOM 819 O O . GLY A 1 106 ? 2.189 8.743 -11.943 1.00 95.06 106 GLY A O 1
ATOM 820 N N . GLY A 1 107 ? 3.119 7.054 -13.090 1.00 95.56 107 GLY A N 1
ATOM 821 C CA . GLY A 1 107 ? 3.718 7.866 -14.134 1.00 95.56 107 GLY A CA 1
ATOM 822 C C . GLY A 1 107 ? 4.765 7.101 -14.935 1.00 95.56 107 GLY A C 1
ATOM 823 O O . GLY A 1 107 ? 4.962 5.891 -14.775 1.00 95.56 107 GLY A O 1
ATOM 824 N N . ILE A 1 108 ? 5.450 7.840 -15.804 1.00 96.75 108 ILE A N 1
ATOM 825 C CA . ILE A 1 108 ? 6.589 7.326 -16.561 1.00 96.75 108 ILE A CA 1
ATOM 826 C C . ILE A 1 108 ? 7.803 7.269 -15.633 1.00 96.75 108 ILE A C 1
ATOM 828 O O . ILE A 1 108 ? 8.191 8.261 -15.013 1.00 96.75 108 ILE A O 1
ATOM 832 N N . VAL A 1 109 ? 8.414 6.094 -15.542 1.00 96.38 109 VAL A N 1
ATOM 833 C CA . VAL A 1 109 ? 9.583 5.838 -14.709 1.00 96.38 109 VAL A CA 1
ATOM 834 C C . VAL A 1 109 ? 10.819 6.392 -15.409 1.00 96.38 109 VAL A C 1
ATOM 836 O O . VAL A 1 109 ? 11.443 5.731 -16.234 1.00 96.38 109 VAL A O 1
ATOM 839 N N . ILE A 1 110 ? 11.172 7.621 -15.048 1.00 95.19 110 ILE A N 1
ATOM 840 C CA . ILE A 1 110 ? 12.431 8.293 -15.394 1.00 95.19 110 ILE A CA 1
ATOM 841 C C . ILE A 1 110 ? 13.286 8.486 -14.126 1.00 95.19 110 ILE A C 1
ATOM 843 O O . ILE A 1 110 ? 12.751 8.385 -13.017 1.00 95.19 110 ILE A O 1
ATOM 847 N N . PRO A 1 111 ? 14.602 8.765 -14.233 1.00 94.25 111 PRO A N 1
ATOM 848 C CA . PRO A 1 111 ? 15.456 8.982 -13.059 1.00 94.25 111 PRO A CA 1
ATOM 849 C C . PRO A 1 111 ? 14.904 10.021 -12.070 1.00 94.25 111 PRO A C 1
ATOM 851 O O . PRO A 1 111 ? 14.932 9.794 -10.857 1.00 94.25 111 PRO A O 1
ATOM 854 N N . ASP A 1 112 ? 14.323 11.106 -12.583 1.00 93.81 112 ASP A N 1
ATOM 855 C CA . ASP A 1 112 ? 13.714 12.152 -11.759 1.00 93.81 112 ASP A CA 1
ATOM 856 C C . ASP A 1 112 ? 12.507 11.623 -10.985 1.00 93.81 112 ASP A C 1
ATOM 858 O O . ASP A 1 112 ? 12.463 11.786 -9.774 1.00 93.81 112 ASP A O 1
ATOM 862 N N . TYR A 1 113 ? 11.604 10.874 -11.628 1.00 94.56 113 TYR A N 1
ATOM 863 C CA . TYR A 1 113 ? 10.465 10.234 -10.957 1.00 94.56 113 TYR A CA 1
ATOM 864 C C . TYR A 1 113 ? 10.921 9.303 -9.826 1.00 94.56 113 TYR A C 1
ATOM 866 O O . TYR A 1 113 ? 10.377 9.324 -8.723 1.00 94.56 113 TYR A O 1
ATOM 874 N N . ILE A 1 114 ? 11.958 8.495 -10.058 1.00 94.25 114 ILE A N 1
ATOM 875 C CA . ILE A 1 114 ? 12.475 7.597 -9.021 1.00 94.25 114 ILE A CA 1
ATOM 876 C C . ILE A 1 114 ? 13.0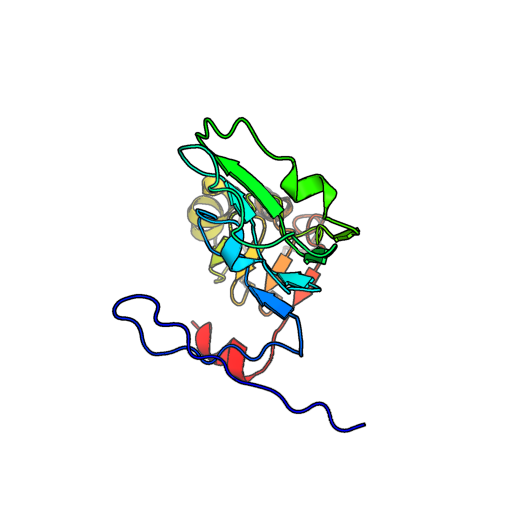01 8.397 -7.831 1.00 94.25 114 ILE A C 1
ATOM 878 O O . ILE A 1 114 ? 12.651 8.087 -6.692 1.00 94.25 114 ILE A O 1
ATOM 882 N N . SER A 1 115 ? 13.827 9.415 -8.076 1.00 92.81 115 SER A N 1
ATOM 883 C CA . SER A 1 115 ? 14.428 10.200 -6.997 1.00 92.81 115 SER A CA 1
ATOM 884 C C . SER A 1 115 ? 13.379 11.022 -6.241 1.00 92.81 115 SER A C 1
ATOM 886 O O . SER A 1 115 ? 13.333 10.971 -5.009 1.00 92.81 115 SER A O 1
ATOM 888 N N . SER A 1 116 ? 12.481 11.697 -6.965 1.00 90.44 116 SER A N 1
ATOM 889 C CA . SER A 1 116 ? 11.477 12.591 -6.400 1.00 90.44 116 SER A CA 1
ATOM 890 C C . SER A 1 116 ? 10.279 11.872 -5.810 1.00 90.44 116 SER A C 1
ATOM 892 O O . SER A 1 116 ? 9.626 12.448 -4.960 1.00 90.44 116 SER A O 1
ATOM 894 N N . THR A 1 117 ? 9.933 10.667 -6.258 1.00 90.12 117 THR A N 1
ATOM 895 C CA . THR A 1 117 ? 8.648 10.040 -5.903 1.00 90.12 117 THR A CA 1
ATOM 896 C C . THR A 1 117 ? 8.833 8.705 -5.202 1.00 90.12 117 THR A C 1
ATOM 898 O O . THR A 1 117 ? 8.117 8.421 -4.249 1.00 90.12 117 THR A O 1
ATOM 901 N N . ILE A 1 118 ? 9.807 7.891 -5.609 1.00 90.88 118 ILE A N 1
ATOM 902 C CA . ILE A 1 118 ? 9.979 6.550 -5.036 1.00 90.88 118 ILE A CA 1
ATOM 903 C C . ILE A 1 118 ? 10.967 6.571 -3.870 1.00 90.88 118 ILE A C 1
ATOM 905 O O . ILE A 1 118 ? 10.599 6.255 -2.736 1.00 90.88 118 ILE A O 1
ATOM 909 N N . ALA A 1 119 ? 12.209 6.979 -4.135 1.00 85.50 119 ALA A N 1
ATOM 910 C CA . ALA A 1 119 ? 13.293 6.980 -3.162 1.00 85.50 119 ALA A CA 1
ATOM 911 C C . ALA A 1 119 ? 13.074 8.034 -2.067 1.00 85.50 119 ALA A C 1
ATOM 913 O O . ALA A 1 119 ? 13.187 7.717 -0.884 1.00 85.50 119 ALA A O 1
ATOM 914 N N . GLY A 1 120 ? 12.697 9.261 -2.449 1.00 79.25 120 GLY A N 1
ATOM 915 C CA . GLY A 1 120 ? 12.479 10.361 -1.505 1.00 79.25 120 GLY A CA 1
ATOM 916 C C . GLY A 1 120 ? 11.294 10.159 -0.555 1.00 79.25 120 GLY A C 1
ATOM 917 O O . GLY A 1 120 ? 11.328 10.644 0.574 1.00 79.25 120 GLY A O 1
ATOM 918 N N . TYR A 1 121 ? 10.268 9.410 -0.974 1.00 79.75 121 TYR A N 1
ATOM 919 C CA . TYR A 1 121 ? 9.040 9.216 -0.193 1.00 79.75 121 TYR A CA 1
ATOM 920 C C . TYR A 1 121 ? 8.893 7.815 0.403 1.00 79.75 121 TYR A C 1
ATOM 922 O O . TYR A 1 121 ? 7.884 7.568 1.055 1.00 79.75 121 TYR A O 1
ATOM 930 N N . GLN A 1 122 ? 9.868 6.914 0.221 1.00 84.75 122 GLN A N 1
ATOM 931 C CA . GLN A 1 122 ? 9.789 5.512 0.669 1.00 84.75 122 GLN A CA 1
ATOM 932 C C . GLN A 1 122 ? 8.487 4.839 0.216 1.00 84.75 122 GLN A C 1
ATOM 934 O O . GLN A 1 122 ? 7.745 4.252 1.007 1.00 84.75 122 GLN A O 1
ATOM 939 N N . CYS A 1 123 ? 8.189 4.989 -1.072 1.00 91.56 123 CYS A N 1
ATOM 940 C CA . CYS A 1 123 ? 6.938 4.528 -1.644 1.00 91.56 123 CYS A CA 1
ATOM 941 C C . CYS A 1 123 ? 6.768 3.015 -1.487 1.00 91.56 123 CYS A C 1
ATOM 943 O O . CYS A 1 123 ? 7.708 2.257 -1.736 1.00 91.56 123 CYS A O 1
ATOM 945 N N . ALA A 1 124 ? 5.570 2.579 -1.111 1.00 91.94 124 ALA A N 1
ATOM 946 C CA . ALA A 1 124 ? 5.216 1.163 -1.023 1.00 91.94 124 ALA A CA 1
ATOM 947 C C . ALA A 1 124 ? 4.006 0.812 -1.900 1.00 91.94 124 ALA A C 1
ATOM 949 O O . ALA A 1 124 ? 3.911 -0.314 -2.387 1.00 91.94 124 ALA A O 1
ATOM 950 N N . ILE A 1 125 ? 3.125 1.779 -2.168 1.00 92.19 125 ILE A N 1
ATOM 951 C CA . ILE A 1 125 ? 1.965 1.608 -3.045 1.00 92.19 125 ILE A CA 1
ATOM 952 C C . ILE A 1 125 ? 2.013 2.685 -4.124 1.00 92.19 125 ILE A C 1
ATOM 954 O O . ILE A 1 125 ? 2.154 3.865 -3.810 1.00 92.19 125 ILE A O 1
ATOM 958 N N . ILE A 1 126 ? 1.844 2.304 -5.386 1.00 93.88 126 ILE A N 1
ATOM 959 C CA . ILE A 1 126 ? 1.661 3.260 -6.482 1.00 93.88 126 ILE A CA 1
ATOM 960 C C . ILE A 1 126 ? 0.202 3.255 -6.923 1.00 93.88 126 ILE A C 1
ATOM 962 O O . ILE A 1 126 ? -0.390 2.197 -7.116 1.00 93.88 126 ILE A O 1
ATOM 966 N N . LYS A 1 127 ? -0.374 4.444 -7.085 1.00 92.56 127 LYS A N 1
ATOM 967 C CA . LYS A 1 127 ? -1.730 4.665 -7.576 1.00 92.56 127 LYS A CA 1
ATOM 968 C C . LYS A 1 127 ? -1.692 5.324 -8.953 1.00 92.56 127 LYS A C 1
ATOM 970 O O . LYS A 1 127 ? -1.255 6.466 -9.076 1.00 92.56 127 LYS A O 1
ATOM 975 N N . GLY A 1 128 ? -2.187 4.625 -9.963 1.00 93.12 128 GLY A N 1
ATOM 976 C CA . GLY A 1 128 ? -2.050 4.966 -11.377 1.00 93.12 128 GLY A CA 1
ATOM 977 C C . GLY A 1 128 ? -1.096 4.014 -12.099 1.00 93.12 128 GLY A C 1
ATOM 978 O O . GLY A 1 128 ? -0.474 3.144 -11.485 1.00 93.12 128 GLY A O 1
ATOM 979 N N . ASP A 1 129 ? -0.997 4.184 -13.414 1.00 95.12 129 ASP A N 1
ATOM 980 C CA . ASP A 1 129 ? -0.153 3.345 -14.263 1.00 95.12 129 ASP A CA 1
ATOM 981 C C . ASP A 1 129 ? 1.336 3.599 -13.990 1.00 95.12 129 ASP A C 1
ATOM 983 O O . ASP A 1 129 ? 1.759 4.723 -13.730 1.00 95.12 129 ASP A O 1
ATOM 987 N N . VAL A 1 130 ? 2.148 2.547 -14.068 1.00 96.94 130 VAL A N 1
ATOM 988 C CA . VAL A 1 130 ? 3.611 2.619 -13.976 1.00 96.94 130 VAL A CA 1
ATOM 989 C C . VAL A 1 130 ? 4.173 2.234 -15.329 1.00 96.94 130 VAL A C 1
ATOM 991 O O . VAL A 1 130 ? 3.983 1.105 -15.776 1.00 96.94 130 VAL A O 1
ATOM 994 N N . ILE A 1 131 ? 4.859 3.162 -15.991 1.00 97.75 131 ILE A N 1
ATOM 995 C CA . ILE A 1 131 ? 5.329 2.970 -17.366 1.00 97.75 131 ILE A CA 1
ATOM 996 C C . ILE A 1 131 ? 6.852 3.042 -17.387 1.00 97.75 131 ILE A C 1
ATOM 998 O O . ILE A 1 131 ? 7.430 4.111 -17.230 1.00 97.75 131 ILE A O 1
ATOM 1002 N N . ILE A 1 132 ? 7.511 1.904 -17.583 1.00 97.38 132 ILE A N 1
ATOM 1003 C CA . ILE A 1 132 ? 8.953 1.818 -17.822 1.00 97.38 132 ILE A CA 1
ATOM 1004 C C . ILE A 1 132 ? 9.138 1.667 -19.326 1.00 97.38 132 ILE A C 1
ATOM 1006 O O . ILE A 1 132 ? 8.928 0.585 -19.877 1.00 97.38 132 ILE A O 1
ATOM 1010 N N . GLU A 1 133 ? 9.510 2.746 -20.002 1.00 97.25 133 GLU A N 1
ATOM 1011 C CA . GLU A 1 133 ? 9.688 2.739 -21.449 1.00 97.25 133 GLU A CA 1
ATOM 1012 C C . GLU A 1 133 ? 11.010 3.383 -21.868 1.00 97.25 133 GLU A C 1
ATOM 1014 O O . GLU A 1 133 ? 11.414 4.398 -21.301 1.00 97.25 133 GLU A O 1
ATOM 1019 N N . ASN A 1 134 ? 11.662 2.805 -22.886 1.00 96.25 134 ASN A N 1
ATOM 1020 C CA . ASN A 1 134 ? 12.884 3.334 -23.501 1.00 96.25 134 ASN A CA 1
ATOM 1021 C C . ASN A 1 134 ? 13.994 3.664 -22.480 1.00 96.25 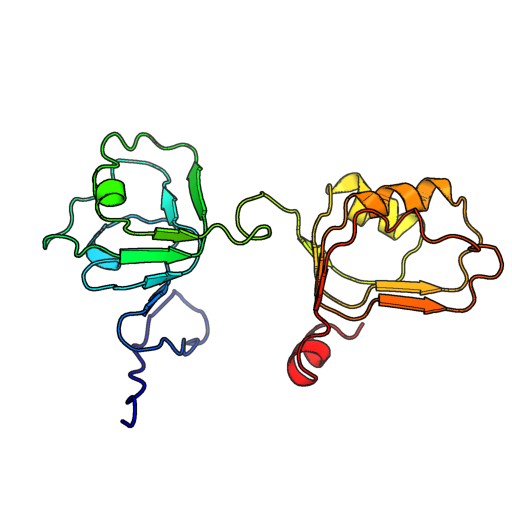134 ASN A C 1
ATOM 1023 O O . ASN A 1 134 ? 14.749 4.627 -22.643 1.00 96.25 134 ASN A O 1
ATOM 1027 N N . TRP A 1 135 ? 14.098 2.879 -21.407 1.00 94.75 135 TRP A N 1
ATOM 1028 C CA . TRP A 1 135 ? 15.052 3.101 -20.333 1.00 94.75 135 TRP A CA 1
ATOM 1029 C C . TRP A 1 135 ? 16.486 2.887 -20.824 1.00 94.75 135 TRP A C 1
ATOM 1031 O O . TRP A 1 135 ? 16.900 1.769 -21.117 1.00 94.75 135 TRP A O 1
ATOM 1041 N N . LYS A 1 136 ? 17.256 3.977 -20.855 1.00 90.69 136 LYS A N 1
ATOM 1042 C CA . LYS A 1 136 ? 18.695 3.999 -21.189 1.00 90.69 136 LYS A CA 1
ATOM 1043 C C . LYS A 1 136 ? 19.581 4.340 -19.984 1.00 90.69 136 LYS A C 1
ATOM 1045 O O . LYS A 1 136 ? 20.774 4.591 -20.125 1.00 90.69 136 LYS A O 1
ATOM 1050 N N . GLY A 1 137 ? 18.980 4.447 -18.798 1.00 80.00 137 GLY A N 1
ATOM 1051 C CA . GLY A 1 137 ? 19.640 4.917 -17.584 1.00 80.00 137 GLY A CA 1
ATOM 1052 C C . GLY A 1 137 ? 20.346 3.813 -16.798 1.00 80.00 137 GLY A C 1
ATOM 1053 O O . GLY A 1 137 ? 20.229 2.621 -17.075 1.00 80.00 137 GLY A O 1
ATOM 1054 N N . ASN A 1 138 ? 21.030 4.212 -15.727 1.00 86.81 138 ASN A N 1
ATOM 1055 C CA . ASN A 1 138 ? 21.656 3.277 -14.798 1.00 86.81 138 ASN A CA 1
ATOM 1056 C C . ASN A 1 138 ? 20.599 2.397 -14.100 1.00 86.81 138 ASN A C 1
ATOM 1058 O O . ASN A 1 138 ? 19.747 2.899 -13.365 1.00 86.81 138 ASN A O 1
ATOM 1062 N N . THR A 1 139 ? 20.694 1.076 -14.266 1.00 91.19 139 THR A N 1
ATOM 1063 C CA . THR A 1 139 ? 19.785 0.093 -13.648 1.00 91.19 139 THR A CA 1
ATOM 1064 C C . THR A 1 139 ? 19.840 0.081 -12.117 1.00 91.19 139 THR A C 1
ATOM 1066 O O . THR A 1 139 ? 18.910 -0.405 -11.471 1.00 91.19 139 THR A O 1
ATOM 1069 N N . ARG A 1 140 ? 20.876 0.671 -11.501 1.00 92.69 140 ARG A N 1
ATOM 1070 C CA . ARG A 1 140 ? 20.936 0.889 -10.047 1.00 92.69 140 ARG A CA 1
ATOM 1071 C C . ARG A 1 140 ? 19.817 1.799 -9.551 1.00 92.69 140 ARG A C 1
ATOM 1073 O O . ARG A 1 140 ? 19.297 1.542 -8.474 1.00 92.69 140 ARG A O 1
ATOM 1080 N N . ALA A 1 141 ? 19.408 2.806 -10.327 1.00 92.06 141 ALA A N 1
ATOM 1081 C CA . ALA A 1 141 ? 18.310 3.687 -9.926 1.00 92.06 141 ALA A CA 1
ATOM 1082 C C . ALA A 1 141 ? 16.991 2.906 -9.805 1.00 92.06 141 ALA A C 1
ATOM 1084 O O . ALA A 1 141 ? 16.238 3.095 -8.854 1.00 92.06 141 ALA A O 1
ATOM 1085 N N . LEU A 1 142 ? 16.756 1.945 -10.704 1.00 95.62 142 LEU A N 1
ATOM 1086 C CA . LEU A 1 142 ? 15.561 1.103 -10.662 1.00 95.62 142 LEU A CA 1
ATOM 1087 C C . LEU A 1 142 ? 15.476 0.266 -9.382 1.00 95.62 142 LEU A C 1
ATOM 1089 O O . LEU A 1 142 ? 14.373 -0.060 -8.966 1.00 95.62 142 LEU A O 1
ATOM 1093 N N . GLN A 1 143 ? 16.590 -0.020 -8.696 1.00 95.44 143 GLN A N 1
ATOM 1094 C CA . GLN A 1 143 ? 16.583 -0.803 -7.451 1.00 95.44 143 GLN A CA 1
ATOM 1095 C C . GLN A 1 143 ? 15.725 -0.175 -6.345 1.00 95.44 143 GLN A C 1
ATOM 1097 O O . GLN A 1 143 ? 15.259 -0.897 -5.466 1.00 95.44 143 GLN A O 1
ATOM 1102 N N . HIS A 1 144 ? 15.460 1.134 -6.399 1.00 94.81 144 HIS A N 1
ATOM 1103 C CA . HIS A 1 144 ? 14.519 1.785 -5.488 1.00 94.81 144 HIS A CA 1
ATOM 1104 C C . HIS A 1 144 ? 13.078 1.278 -5.652 1.00 94.81 144 HIS A C 1
ATOM 1106 O O . HIS A 1 144 ? 12.322 1.306 -4.689 1.00 94.81 144 HIS A O 1
ATOM 1112 N N . LEU A 1 145 ? 12.708 0.733 -6.816 1.00 95.62 145 LEU A N 1
ATOM 1113 C CA . LEU A 1 145 ? 11.396 0.121 -7.042 1.00 95.62 145 LEU A CA 1
ATOM 1114 C C . LEU A 1 145 ? 11.178 -1.161 -6.220 1.00 95.62 145 LEU A C 1
ATOM 1116 O O . LEU A 1 145 ? 10.036 -1.578 -6.052 1.00 95.62 145 LEU A O 1
ATOM 1120 N N . LYS A 1 146 ? 12.225 -1.743 -5.612 1.00 95.25 146 LYS A N 1
ATOM 1121 C CA . LYS A 1 146 ? 12.095 -2.898 -4.703 1.00 95.25 146 LYS A CA 1
ATOM 1122 C C . LYS A 1 146 ? 11.278 -2.590 -3.446 1.00 95.25 146 LYS A C 1
ATOM 1124 O O . LYS A 1 146 ? 10.853 -3.521 -2.758 1.00 95.25 146 LYS A O 1
ATOM 1129 N N . SER A 1 147 ? 11.086 -1.311 -3.111 1.00 92.38 147 SER A N 1
ATOM 1130 C CA . SER A 1 147 ? 10.212 -0.910 -2.007 1.00 92.38 147 SER A CA 1
ATOM 1131 C C . SER A 1 147 ? 8.728 -1.004 -2.366 1.00 92.38 147 SER A C 1
ATOM 1133 O O . SER A 1 147 ? 7.908 -1.147 -1.460 1.00 92.38 147 SER A O 1
ATOM 1135 N N . ILE A 1 148 ? 8.379 -0.967 -3.658 1.00 94.94 148 ILE A N 1
ATOM 1136 C CA . ILE A 1 148 ? 6.994 -1.058 -4.123 1.00 94.94 148 ILE A CA 1
ATOM 1137 C C . ILE A 1 148 ? 6.475 -2.467 -3.873 1.00 94.94 148 ILE A C 1
ATOM 1139 O O . ILE A 1 148 ? 7.066 -3.448 -4.314 1.00 94.94 148 ILE A O 1
ATOM 1143 N N . ARG A 1 149 ? 5.350 -2.556 -3.167 1.00 94.44 149 ARG A N 1
ATOM 1144 C CA . ARG A 1 149 ? 4.619 -3.791 -2.872 1.00 94.44 149 ARG A CA 1
ATOM 1145 C C . ARG A 1 149 ? 3.369 -3.927 -3.723 1.00 94.44 149 ARG A C 1
ATOM 1147 O O . ARG A 1 149 ? 3.017 -5.044 -4.088 1.00 94.44 149 ARG A O 1
ATOM 1154 N N . LYS A 1 150 ? 2.722 -2.811 -4.062 1.00 92.94 150 LYS A N 1
ATOM 1155 C CA . LYS A 1 150 ? 1.450 -2.812 -4.786 1.00 92.94 150 LYS A CA 1
ATOM 1156 C C . LYS A 1 150 ? 1.377 -1.715 -5.840 1.00 92.94 150 LYS A C 1
ATOM 1158 O O . LYS A 1 150 ? 1.803 -0.587 -5.597 1.00 92.94 150 LYS A O 1
ATOM 1163 N N . ILE A 1 151 ? 0.774 -2.039 -6.980 1.00 95.06 151 ILE A N 1
ATOM 1164 C CA . ILE A 1 151 ? 0.379 -1.077 -8.014 1.00 95.06 151 ILE A CA 1
ATOM 1165 C C . ILE A 1 151 ? -1.139 -1.148 -8.171 1.00 95.06 151 ILE A C 1
ATOM 1167 O O . ILE A 1 151 ? -1.682 -2.217 -8.421 1.00 95.06 151 ILE A O 1
ATOM 1171 N N . ILE A 1 152 ? -1.818 -0.013 -8.016 1.00 92.19 152 ILE A N 1
ATOM 1172 C CA . ILE A 1 152 ? -3.244 0.164 -8.305 1.00 92.19 152 ILE A CA 1
ATOM 1173 C C . ILE A 1 152 ? -3.334 0.884 -9.654 1.00 92.19 152 ILE A C 1
ATOM 1175 O O . ILE A 1 152 ? -3.394 2.113 -9.704 1.00 92.19 152 ILE A O 1
ATOM 1179 N N . GLY A 1 153 ? -3.248 0.117 -10.736 1.00 93.19 153 GLY A N 1
ATOM 1180 C CA . GLY A 1 153 ? -3.099 0.572 -12.116 1.00 93.19 153 GLY A CA 1
ATOM 1181 C C . GLY A 1 153 ? -2.450 -0.504 -12.987 1.00 93.19 153 GLY A C 1
ATOM 1182 O O . GLY A 1 153 ? -2.383 -1.676 -12.613 1.00 93.19 153 GLY A O 1
ATOM 1183 N N . VAL A 1 154 ? -1.957 -0.114 -14.160 1.00 94.25 154 VAL A N 1
ATOM 1184 C CA . VAL A 1 154 ? -1.266 -1.018 -15.090 1.00 94.25 154 VAL A CA 1
ATOM 1185 C C . VAL A 1 154 ? 0.243 -0.797 -15.031 1.00 94.25 154 VAL A C 1
ATOM 1187 O O . VAL A 1 154 ? 0.722 0.324 -15.174 1.00 94.25 154 VAL A O 1
ATOM 1190 N N . LEU A 1 155 ? 1.009 -1.880 -14.884 1.00 96.81 155 LEU A N 1
ATOM 1191 C CA . LEU A 1 155 ? 2.456 -1.870 -15.096 1.00 96.81 155 LEU A CA 1
ATOM 1192 C C . LEU A 1 155 ? 2.762 -2.150 -16.574 1.00 96.81 155 LEU A C 1
ATOM 1194 O O . LEU A 1 155 ? 2.397 -3.202 -17.098 1.00 96.81 155 LEU A O 1
ATOM 1198 N N . ARG A 1 156 ? 3.454 -1.227 -17.243 1.00 97.06 156 ARG A N 1
ATOM 1199 C CA . ARG A 1 156 ? 3.896 -1.353 -18.637 1.00 97.06 156 ARG A CA 1
ATOM 1200 C C . ARG A 1 156 ? 5.417 -1.318 -18.691 1.00 97.06 156 ARG A C 1
ATOM 1202 O O . ARG A 1 156 ? 6.023 -0.381 -18.186 1.00 97.06 156 ARG A O 1
ATOM 1209 N N . VAL A 1 157 ? 6.023 -2.318 -19.326 1.00 96.50 157 VAL A N 1
ATOM 1210 C CA . VAL A 1 157 ? 7.470 -2.379 -19.573 1.00 96.50 157 VAL A CA 1
ATOM 1211 C C . VAL A 1 157 ? 7.671 -2.517 -21.077 1.00 96.50 157 VAL A C 1
ATOM 1213 O O . VAL A 1 157 ? 7.430 -3.583 -21.634 1.00 96.50 157 VAL A O 1
ATOM 1216 N N . LEU A 1 158 ? 8.034 -1.423 -21.745 1.00 96.88 158 LEU A N 1
ATOM 1217 C CA . LEU A 1 158 ? 8.022 -1.309 -23.207 1.00 96.88 158 LEU A CA 1
ATOM 1218 C C . LEU A 1 158 ? 9.396 -0.881 -23.735 1.00 96.88 158 LEU A C 1
ATOM 1220 O O . LEU A 1 158 ? 10.034 -0.009 -23.161 1.00 96.88 158 LEU A O 1
ATOM 1224 N N . ASN A 1 159 ? 9.847 -1.446 -24.855 1.00 96.38 159 ASN A N 1
ATOM 1225 C CA . ASN A 1 159 ? 10.996 -0.925 -25.616 1.00 96.38 159 ASN A CA 1
ATOM 1226 C C . ASN A 1 159 ? 12.309 -0.739 -24.810 1.00 96.38 159 ASN A C 1
ATOM 1228 O O . ASN A 1 159 ? 13.100 0.159 -25.090 1.00 96.38 159 ASN A O 1
ATOM 1232 N N . ASN A 1 160 ? 12.568 -1.579 -23.802 1.00 95.62 160 ASN A N 1
ATOM 1233 C CA . ASN A 1 160 ? 13.757 -1.476 -22.949 1.00 95.62 160 ASN A CA 1
ATOM 1234 C C . ASN A 1 160 ? 14.826 -2.506 -23.349 1.00 95.62 160 ASN A C 1
ATOM 1236 O O . ASN A 1 160 ? 14.951 -3.542 -22.699 1.00 95.62 160 ASN A O 1
ATOM 1240 N N . LEU A 1 161 ? 15.587 -2.228 -24.414 1.00 93.25 161 LEU A N 1
ATOM 1241 C CA . LEU A 1 161 ? 16.573 -3.172 -24.974 1.00 93.25 161 LEU A CA 1
ATOM 1242 C C . LEU A 1 161 ? 17.612 -3.654 -23.945 1.00 93.25 161 LEU A C 1
ATOM 1244 O O . LEU A 1 161 ? 17.983 -4.824 -23.955 1.00 93.25 161 LEU A O 1
ATOM 1248 N N . ASP A 1 162 ? 18.025 -2.772 -23.033 1.00 90.75 162 ASP A N 1
ATOM 1249 C CA . ASP A 1 162 ? 19.070 -3.056 -22.041 1.00 90.75 162 ASP A CA 1
ATOM 1250 C C . ASP A 1 162 ? 18.519 -3.623 -20.716 1.00 90.75 162 ASP A C 1
ATOM 1252 O O . ASP A 1 162 ? 19.282 -4.076 -19.857 1.00 90.75 162 ASP A O 1
ATOM 1256 N N . LEU A 1 163 ? 17.192 -3.621 -20.516 1.00 93.94 163 LEU A N 1
ATOM 1257 C CA . LEU A 1 163 ? 16.557 -4.165 -19.309 1.00 93.94 163 LEU A CA 1
ATOM 1258 C C . LEU A 1 163 ? 16.215 -5.644 -19.491 1.00 93.94 163 LEU A C 1
ATOM 1260 O O . LEU A 1 163 ? 15.057 -6.030 -19.624 1.00 93.94 163 LEU A O 1
ATOM 1264 N N . VAL A 1 164 ? 17.246 -6.483 -19.443 1.00 91.75 164 VAL A N 1
ATOM 1265 C CA . VAL A 1 164 ? 17.105 -7.945 -19.555 1.00 91.75 164 VAL A CA 1
ATOM 1266 C C . VAL A 1 164 ? 16.524 -8.610 -18.302 1.00 91.75 164 VAL A C 1
ATOM 1268 O O . VAL A 1 164 ? 16.075 -9.750 -18.362 1.00 91.75 164 VAL A O 1
ATOM 1271 N N . ASN A 1 165 ? 16.546 -7.922 -17.157 1.00 93.88 165 ASN A N 1
ATOM 1272 C CA . ASN A 1 165 ? 16.137 -8.468 -15.867 1.00 93.88 165 ASN A CA 1
ATOM 1273 C C . ASN A 1 165 ? 15.279 -7.452 -15.089 1.00 93.88 165 ASN A C 1
ATOM 1275 O O . ASN A 1 165 ? 15.607 -6.266 -15.029 1.00 93.88 165 ASN A O 1
ATOM 1279 N N . LEU A 1 166 ? 14.195 -7.941 -14.480 1.00 95.69 166 LEU A N 1
ATOM 1280 C CA . LEU A 1 166 ? 13.229 -7.182 -13.685 1.00 95.69 166 LEU A CA 1
ATOM 1281 C C . LEU A 1 166 ? 13.380 -7.395 -12.167 1.00 95.69 166 LEU A C 1
ATOM 1283 O O . LEU A 1 166 ? 12.454 -7.107 -11.416 1.00 95.69 166 LEU A O 1
ATOM 1287 N N . ASP A 1 167 ? 14.541 -7.836 -11.677 1.00 96.50 167 ASP A N 1
ATOM 1288 C CA . ASP A 1 167 ? 14.828 -8.037 -10.243 1.00 96.50 167 ASP A CA 1
ATOM 1289 C C . ASP A 1 167 ? 14.613 -6.778 -9.393 1.00 96.50 167 ASP A C 1
ATOM 1291 O O . ASP A 1 167 ? 14.422 -6.843 -8.176 1.00 96.50 167 ASP A O 1
ATOM 1295 N N . PHE A 1 168 ? 14.631 -5.601 -10.014 1.00 95.31 168 PHE A N 1
ATOM 1296 C CA . PHE A 1 168 ? 14.273 -4.353 -9.351 1.00 95.31 168 PHE A CA 1
ATOM 1297 C C . PHE A 1 168 ? 12.785 -4.276 -8.950 1.00 95.31 168 PHE A C 1
ATOM 1299 O O . PHE A 1 168 ? 12.429 -3.443 -8.124 1.00 95.31 168 PHE A O 1
ATOM 1306 N N . LEU A 1 169 ? 11.933 -5.165 -9.468 1.00 96.62 169 LEU A N 1
ATOM 1307 C CA . LEU A 1 169 ? 10.539 -5.365 -9.063 1.00 96.62 169 LEU A CA 1
ATOM 1308 C C . LEU A 1 169 ? 10.354 -6.556 -8.115 1.00 96.62 169 LEU A C 1
ATOM 1310 O O . LEU A 1 169 ? 9.218 -6.889 -7.800 1.00 96.62 169 LEU A O 1
ATOM 1314 N N . ALA A 1 170 ? 11.421 -7.182 -7.604 1.00 96.12 170 ALA A N 1
ATOM 1315 C CA . ALA A 1 170 ? 11.315 -8.340 -6.702 1.00 96.12 170 ALA A CA 1
ATOM 1316 C C . ALA A 1 170 ? 10.505 -8.065 -5.419 1.00 96.12 170 ALA A C 1
ATOM 1318 O O . ALA A 1 170 ? 10.137 -8.982 -4.690 1.00 96.12 170 ALA A O 1
ATOM 1319 N N . GLY A 1 171 ? 10.256 -6.790 -5.114 1.00 91.12 171 GLY A N 1
ATOM 1320 C CA . GLY A 1 171 ? 9.412 -6.392 -4.006 1.00 91.12 171 GLY A CA 1
ATOM 1321 C C . GLY A 1 171 ? 7.913 -6.363 -4.285 1.00 91.12 171 GLY A C 1
ATOM 1322 O O . GLY A 1 171 ? 7.155 -6.320 -3.313 1.00 91.12 171 GLY A O 1
ATOM 1323 N N . LEU A 1 172 ? 7.507 -6.374 -5.556 1.00 95.50 172 LEU A N 1
ATOM 1324 C CA . LEU A 1 172 ? 6.128 -6.230 -5.999 1.00 95.50 172 LEU A CA 1
ATOM 1325 C C . LEU A 1 172 ? 5.349 -7.518 -5.714 1.00 95.50 172 LEU A C 1
ATOM 1327 O O . LEU A 1 172 ? 5.745 -8.602 -6.132 1.00 95.50 172 LEU A O 1
ATOM 1331 N N . GLN A 1 173 ? 4.243 -7.389 -4.990 1.00 93.56 173 GLN A N 1
ATOM 1332 C CA . GLN A 1 173 ? 3.405 -8.501 -4.537 1.00 93.56 173 GLN A CA 1
ATOM 1333 C C . GLN A 1 173 ? 2.049 -8.519 -5.243 1.00 93.56 173 GLN A C 1
ATOM 1335 O O . GLN A 1 173 ? 1.480 -9.587 -5.443 1.00 93.56 173 GLN A O 1
ATOM 1340 N N . GLU A 1 174 ? 1.525 -7.350 -5.617 1.00 91.88 174 GLU A N 1
ATOM 1341 C CA . GLU A 1 174 ? 0.175 -7.221 -6.165 1.00 91.88 174 GLU A CA 1
ATOM 1342 C C . GLU A 1 174 ? 0.102 -6.144 -7.260 1.00 91.88 174 GLU A C 1
ATOM 1344 O O . GLU A 1 174 ? 0.656 -5.050 -7.119 1.00 91.88 174 GLU A O 1
ATOM 1349 N N . ILE A 1 175 ? -0.631 -6.444 -8.336 1.00 94.50 175 ILE A N 1
ATOM 1350 C CA . ILE A 1 175 ? -1.071 -5.470 -9.340 1.00 94.50 175 ILE A CA 1
ATOM 1351 C C . ILE A 1 175 ? -2.593 -5.553 -9.416 1.00 94.50 175 ILE A C 1
ATOM 1353 O O . ILE A 1 175 ? -3.147 -6.574 -9.818 1.00 94.50 175 ILE A O 1
ATOM 1357 N N . ASP A 1 176 ? -3.253 -4.467 -9.042 1.00 91.38 176 ASP A N 1
ATOM 1358 C CA . ASP A 1 176 ? -4.693 -4.289 -9.154 1.00 91.38 176 ASP A CA 1
ATOM 1359 C C . ASP A 1 176 ? -4.969 -3.283 -10.272 1.00 91.38 176 ASP A C 1
ATOM 1361 O O . ASP A 1 176 ? -4.838 -2.075 -10.088 1.00 91.38 176 ASP A O 1
ATOM 1365 N N . ALA A 1 177 ? -5.333 -3.777 -11.456 1.00 89.56 177 ALA A N 1
ATOM 1366 C CA . ALA A 1 177 ? -5.614 -2.921 -12.608 1.00 89.56 177 ALA A CA 1
ATOM 1367 C C . ALA A 1 177 ? -6.904 -2.090 -12.454 1.00 89.56 177 ALA A C 1
ATOM 1369 O O . ALA A 1 177 ? -7.154 -1.198 -13.272 1.00 89.56 177 ALA A O 1
ATOM 1370 N N . GLY A 1 178 ? -7.716 -2.372 -11.428 1.00 79.38 178 GLY A N 1
ATOM 1371 C CA . GLY A 1 178 ? -9.013 -1.754 -11.209 1.00 79.38 178 GLY A CA 1
ATOM 1372 C C . GLY A 1 178 ? -10.011 -1.993 -12.347 1.00 79.38 178 GLY A C 1
ATOM 1373 O O . GLY A 1 178 ? -9.766 -2.689 -13.336 1.00 79.38 178 GLY A O 1
ATOM 1374 N N . THR A 1 179 ? -11.180 -1.373 -12.212 1.00 81.38 179 THR A N 1
ATOM 1375 C CA . THR A 1 179 ? -12.193 -1.329 -13.275 1.00 81.38 179 THR A CA 1
ATOM 1376 C C . THR A 1 179 ? -11.858 -0.263 -14.318 1.00 81.38 179 THR A C 1
ATOM 1378 O O . THR A 1 179 ? -11.074 0.663 -14.094 1.00 81.38 179 THR A O 1
ATOM 1381 N N . THR A 1 180 ? -12.460 -0.366 -15.499 1.00 76.31 180 THR A N 1
ATOM 1382 C CA . THR A 1 180 ? -12.277 0.619 -16.574 1.00 76.31 180 THR A CA 1
ATOM 1383 C C . THR A 1 180 ? -12.740 2.018 -16.150 1.00 76.31 180 THR A C 1
ATOM 1385 O O . THR A 1 180 ? -12.121 3.007 -16.538 1.00 76.31 180 THR A O 1
ATOM 1388 N N . GLU A 1 181 ? -13.767 2.122 -15.303 1.00 74.88 181 GLU A N 1
ATOM 1389 C CA . GLU A 1 181 ? -14.228 3.382 -14.715 1.00 74.88 181 GLU A CA 1
ATOM 1390 C C . GLU A 1 181 ? -13.198 3.997 -13.762 1.00 74.88 181 GLU A C 1
ATOM 1392 O O . GLU A 1 181 ? -12.958 5.203 -13.816 1.00 74.88 181 GLU A O 1
ATOM 1397 N N . GLN A 1 182 ? -12.554 3.182 -12.921 1.00 67.38 182 GLN A N 1
ATOM 1398 C CA . GLN A 1 182 ? -11.504 3.648 -12.010 1.00 67.38 182 GLN A CA 1
ATOM 1399 C C . GLN A 1 182 ? -10.276 4.149 -12.775 1.00 67.38 182 GLN A C 1
ATOM 1401 O O . GLN A 1 182 ? -9.694 5.162 -12.393 1.00 67.38 182 GLN A O 1
ATOM 1406 N N . ARG A 1 183 ? -9.922 3.501 -13.892 1.00 67.19 183 ARG A N 1
ATOM 1407 C CA . ARG A 1 183 ? -8.778 3.901 -14.728 1.00 67.19 183 ARG A CA 1
ATOM 1408 C C . ARG A 1 183 ? -8.938 5.288 -15.352 1.00 67.19 183 ARG A C 1
ATOM 1410 O O . ARG A 1 183 ? -7.960 6.023 -15.434 1.00 67.19 183 ARG A O 1
ATOM 1417 N N . LYS A 1 184 ? -10.164 5.713 -15.684 1.00 73.81 184 LYS A N 1
ATOM 1418 C CA . LYS A 1 184 ? -10.420 7.064 -16.225 1.00 73.81 184 LYS A CA 1
ATOM 1419 C C . LYS A 1 184 ? -9.976 8.192 -15.287 1.00 73.81 184 LYS A C 1
ATOM 1421 O O . LYS A 1 184 ? -9.717 9.289 -15.762 1.00 73.81 184 LYS A O 1
ATOM 1426 N N . GLN A 1 185 ? -9.866 7.936 -13.982 1.00 68.31 185 GLN A N 1
ATOM 1427 C CA . GLN A 1 185 ? -9.451 8.940 -12.995 1.00 68.31 185 GLN A CA 1
ATOM 1428 C C . GLN A 1 185 ? -7.929 9.154 -12.926 1.00 68.31 185 GLN A C 1
ATOM 1430 O O . GLN A 1 185 ? -7.499 10.103 -12.274 1.00 68.31 185 GLN A O 1
ATOM 1435 N N . TYR A 1 186 ? -7.123 8.289 -13.555 1.00 61.62 186 TYR A N 1
ATOM 1436 C CA . TYR A 1 186 ? -5.657 8.284 -13.411 1.00 61.62 186 TYR A CA 1
ATOM 1437 C C . TYR A 1 186 ? -4.905 8.243 -14.745 1.00 61.62 186 TYR A C 1
ATOM 1439 O O . TYR A 1 186 ? -3.693 8.043 -14.747 1.00 61.62 186 TYR A O 1
ATOM 1447 N N . THR A 1 187 ? -5.606 8.413 -15.869 1.00 59.38 187 THR A N 1
ATOM 1448 C CA . THR A 1 187 ? -4.958 8.521 -17.182 1.00 59.38 187 THR A CA 1
ATOM 1449 C C . THR A 1 187 ? -4.258 9.875 -17.251 1.00 59.38 187 THR A C 1
ATOM 1451 O O . THR A 1 187 ? -4.930 10.906 -17.190 1.00 59.38 187 THR A O 1
ATOM 1454 N N . VAL A 1 188 ? -2.926 9.848 -17.297 1.00 55.75 188 VAL A N 1
ATOM 1455 C CA . VAL A 1 188 ? -2.069 11.016 -17.556 1.00 55.75 188 VAL A CA 1
ATOM 1456 C C . VAL A 1 188 ? -2.030 11.290 -19.052 1.00 55.75 188 VAL A C 1
ATOM 1458 O O . VAL A 1 188 ? -1.956 10.298 -19.812 1.00 55.75 188 VAL A O 1
#

Radius of gyration: 21.06 Å; chains: 1; bounding box: 55×35×55 Å